Protein AF-0000000080484064 (afdb_homodimer)

Secondary structure (DSSP, 8-state):
-EEEE--GGGHHHHHHHHHHHHHHHGGGT--B-TGGGHHHHHHHHHHHHHTT-EEEEE----GGGGG-S-----EEEEEEEEE---SS-BSS-EEEEEEEEE-GGGTTSSHHHHHHHHHHHHHHHTT-SEEEEEEETT-HHHHHHHHHTT-EEEEEEEEEE-GGGGHHHH--/-EEEE--GGGHHHHHHHHHHHHHHHGGGT--B-TGGGHHHHHHHHHHHHHTT-EEEEEPPPPGGGGG-S-----EEEEEEEEE---SS-BSS-EEEEEEEEE-GGGTTSSHHHHHHHHHHHHHHHTT-SEEEEEEETT-HHHHHHHHHTT-EEEEEEEEEE-GGGGSTTT--

Nearest PDB structures (foldseek):
  1z4e-assembly1_B  TM=7.591E-01  e=1.342E-08  Halalkalibacterium halodurans C-125
  3fb3-assembly1_A  TM=7.320E-01  e=1.584E-07  Trypanosoma brucei
  1s60-assembly1_A-2  TM=7.289E-01  e=1.442E-06  Salmonella enterica subsp. enterica serovar Enteritidis
  1i12-assembly2_D  TM=7.059E-01  e=1.352E-06  Saccharomyces cerevisiae
  1i21-assembly1_B  TM=7.036E-01  e=6.023E-06  Saccharomyces cerevisiae

Foldseek 3Di:
DDKDQDDPVCLLVVLVQQLVVQVVCVVLPDPDNSVVCSVVVSVVVVVQSVVRFKMFDFDPDDPVRVPDPCCCGDGQWMWGKDWDDDDDDDPWTEIETEDTGGDPVCPPVCRSVVRVVVNVVVVVVVPGPYYDYDDRPRCVVVVVVVVVVPDDDDDDDDDDDDPPPVVPVVVD/DDKDQDDPVCLLVVLVQQLVVQVVCVVLPDPDNSVVCSVVVSVVVVVQSVVRFKMFDFDPDDPVRVPDPCCCGPGQWMWGKDWDDDDDDDPWTEIETEDTGGDPVCPPVCRSVVRVVVNVVVVVVVPGPYYDYDDRPRCPVVVVVVVVVPDDDDDDDDDDDDPPPVVPVVVD

pLDDT: mean 90.23, std 16.56, range [32.72, 98.81]

Sequence (344 aa):
MRVTSAEWSDLDTLADMWVDLASGQRAFGSHLGADANRTVVRESMAYHLSVGGVLVARDEATETEADDDDHKRDIAGFVMFDVETGAYEQDITRGTVRNLFVVPDRRDSGIGSRLLDAAETELRDAGVGAIALDVMAANDSARRFYRRHGYSPHRIELEKSMENDTHSKEDGMRVTSAEWSDLDTLADMWVDLASGQRAFGSHLGADANRTVVRESMAYHLSVGGVLVARDEATETEADDDDHKRDIAGFVMFDVETGAYEQDITRGTVRNLFVVPDRRDSGIGSRLLDAAETELRDAGVGAIALDVMAANDSARRFYRRHGYSPHRIELEKSMENDTHSKEDG

Organism: Haloferax mediterranei (strain ATCC 33500 / DSM 1411 / JCM 8866 / NBRC 14739 / NCIMB 2177 / R-4) (NCBI:txid523841)

Structure (mmCIF, N/CA/C/O backbone):
data_AF-0000000080484064-model_v1
#
loop_
_entity.id
_entity.type
_entity.pdbx_description
1 polymer 'GNAT family N-acetyltransferase'
#
loop_
_atom_site.group_PDB
_atom_site.id
_atom_site.type_symbol
_atom_site.label_atom_id
_atom_site.label_alt_id
_atom_site.label_comp_id
_atom_site.label_asym_id
_atom_site.label_entity_id
_atom_site.label_seq_id
_atom_site.pdbx_PDB_ins_code
_atom_site.Cartn_x
_atom_site.Cartn_y
_atom_site.Cartn_z
_atom_site.occupancy
_atom_site.B_iso_or_equiv
_atom_site.auth_seq_id
_atom_site.auth_comp_id
_atom_site.auth_asym_id
_atom_site.auth_atom_id
_atom_site.pdbx_PDB_model_num
ATOM 1 N N . MET A 1 1 ? 1.751 31.703 10.414 1 88 1 MET A N 1
ATOM 2 C CA . MET A 1 1 ? 1.558 30.25 10.453 1 88 1 MET A CA 1
ATOM 3 C C . MET A 1 1 ? 2.869 29.531 10.766 1 88 1 MET A C 1
ATOM 5 O O . MET A 1 1 ? 3.898 29.828 10.156 1 88 1 MET A O 1
ATOM 9 N N . ARG A 1 2 ? 2.818 28.734 11.727 1 92.81 2 ARG A N 1
ATOM 10 C CA . ARG A 1 2 ? 4 27.984 12.133 1 92.81 2 ARG A CA 1
ATOM 11 C C . ARG A 1 2 ? 3.719 26.484 12.141 1 92.81 2 ARG A C 1
ATOM 13 O O . ARG A 1 2 ? 2.641 26.047 12.547 1 92.81 2 ARG A O 1
ATOM 20 N N . VAL A 1 3 ? 4.688 25.734 11.719 1 97.19 3 VAL A N 1
ATOM 21 C CA . VAL A 1 3 ? 4.617 24.281 11.828 1 97.19 3 VAL A CA 1
ATOM 22 C C . VAL A 1 3 ? 5.383 23.812 13.07 1 97.19 3 VAL A C 1
ATOM 24 O O . VAL A 1 3 ? 6.562 24.141 13.234 1 97.19 3 VAL A O 1
ATOM 27 N N . THR A 1 4 ? 4.727 23.141 13.898 1 96.56 4 THR A N 1
ATOM 28 C CA . THR A 1 4 ? 5.316 22.672 15.141 1 96.56 4 THR A CA 1
ATOM 29 C C . THR A 1 4 ? 4.918 21.219 15.406 1 96.56 4 THR A C 1
ATOM 31 O O . THR A 1 4 ? 4.016 20.688 14.758 1 96.56 4 THR A O 1
ATOM 34 N N . SER A 1 5 ? 5.625 20.594 16.344 1 97.56 5 SER A N 1
ATOM 35 C CA . SER A 1 5 ? 5.195 19.281 16.797 1 97.56 5 SER A CA 1
ATOM 36 C C . SER A 1 5 ? 3.809 19.344 17.422 1 97.56 5 SER A C 1
ATOM 38 O O . SER A 1 5 ? 3.494 20.281 18.156 1 97.56 5 SER A O 1
ATOM 40 N N . ALA A 1 6 ? 3.012 18.375 17.125 1 97.44 6 ALA A N 1
ATOM 41 C CA . ALA A 1 6 ? 1.725 18.266 17.797 1 97.44 6 ALA A CA 1
ATOM 42 C C . ALA A 1 6 ? 1.913 17.984 19.281 1 97.44 6 ALA A C 1
ATOM 44 O O . ALA A 1 6 ? 2.945 17.453 19.703 1 97.44 6 ALA A O 1
ATOM 45 N N . GLU A 1 7 ? 0.959 18.344 20.062 1 96.06 7 GLU A N 1
ATOM 46 C CA . GLU A 1 7 ? 0.923 18.094 21.5 1 96.06 7 GLU A CA 1
ATOM 47 C C . GLU A 1 7 ? -0.156 17.078 21.844 1 96.06 7 GLU A C 1
ATOM 49 O O . GLU A 1 7 ? -1.08 16.844 21.062 1 96.06 7 GLU A O 1
ATOM 54 N N . TRP A 1 8 ? -0.019 16.516 23.016 1 96.56 8 TRP A N 1
ATOM 55 C CA . TRP A 1 8 ? -0.995 15.531 23.469 1 96.56 8 TRP A CA 1
ATOM 56 C C . TRP A 1 8 ? -2.4 16.125 23.484 1 96.56 8 TRP A C 1
ATOM 58 O O . TRP A 1 8 ? -3.377 15.438 23.188 1 96.56 8 TRP A O 1
ATOM 68 N N . SER A 1 9 ? -2.471 17.391 23.812 1 95.75 9 SER A N 1
ATOM 69 C CA . SER A 1 9 ? -3.756 18.078 23.906 1 95.75 9 SER A CA 1
ATOM 70 C C . SER A 1 9 ? -4.383 18.25 22.531 1 95.75 9 SER A C 1
ATOM 72 O O . SER A 1 9 ? -5.559 18.594 22.406 1 95.75 9 SER A O 1
ATOM 74 N N . ASP A 1 10 ? -3.648 17.984 21.453 1 96.38 10 ASP A N 1
ATOM 75 C CA . ASP A 1 10 ? -4.125 18.172 20.094 1 96.38 10 ASP A CA 1
ATOM 76 C C . ASP A 1 10 ? -4.836 16.906 19.578 1 96.38 10 ASP A C 1
ATOM 78 O O . ASP A 1 10 ? -5.457 16.938 18.516 1 96.38 10 ASP A O 1
ATOM 82 N N . LEU A 1 11 ? -4.828 15.812 20.297 1 97.38 11 LEU A N 1
ATOM 83 C CA . LEU A 1 11 ? -5.152 14.492 19.766 1 97.38 11 LEU A CA 1
ATOM 84 C C . LEU A 1 11 ? -6.605 14.43 19.328 1 97.38 11 LEU A C 1
ATOM 86 O O . LEU A 1 11 ? -6.914 13.852 18.281 1 97.38 11 LEU A O 1
ATOM 90 N N . ASP A 1 12 ? -7.496 14.977 20.094 1 97 12 ASP A N 1
ATOM 91 C CA . ASP A 1 12 ? -8.898 14.922 19.719 1 97 12 ASP A CA 1
ATOM 92 C C . ASP A 1 12 ? -9.156 15.719 18.438 1 97 12 ASP A C 1
ATOM 94 O O . ASP A 1 12 ? -9.875 15.258 17.547 1 97 12 ASP A O 1
ATOM 98 N N . THR A 1 13 ? -8.594 16.906 18.375 1 96.38 13 THR A N 1
ATOM 99 C CA . THR A 1 13 ? -8.719 17.734 17.188 1 96.38 13 THR A CA 1
ATOM 100 C C . THR A 1 13 ? -8.125 17.031 15.977 1 96.38 13 THR A C 1
ATOM 102 O O . THR A 1 13 ? -8.711 17.047 14.891 1 96.38 13 THR A O 1
ATOM 105 N N . LEU A 1 14 ? -7.004 16.359 16.141 1 97.62 14 LEU A N 1
ATOM 106 C CA . LEU A 1 14 ? -6.336 15.648 15.062 1 97.62 14 LEU A CA 1
ATOM 107 C C . LEU A 1 14 ? -7.172 14.461 14.602 1 97.62 14 LEU A C 1
ATOM 109 O O . LEU A 1 14 ? -7.277 14.203 13.398 1 97.62 14 LEU A O 1
ATOM 113 N N . ALA A 1 15 ? -7.723 13.742 15.531 1 97.94 15 ALA A N 1
ATOM 114 C CA . ALA A 1 15 ? -8.602 12.633 15.18 1 97.94 15 ALA A CA 1
ATOM 115 C C . ALA A 1 15 ? -9.797 13.117 14.367 1 97.94 15 ALA A C 1
ATOM 117 O O . ALA A 1 15 ? -10.195 12.477 13.391 1 97.94 15 ALA A O 1
ATOM 118 N N . ASP A 1 16 ? -10.344 14.273 14.789 1 97.25 16 ASP A N 1
ATOM 119 C CA . ASP A 1 16 ? -11.461 14.844 14.039 1 97.25 16 ASP A CA 1
ATOM 120 C C . ASP A 1 16 ? -11.031 15.242 12.633 1 97.25 16 ASP A C 1
ATOM 122 O O . ASP A 1 16 ? -11.773 15.047 11.672 1 97.25 16 ASP A O 1
ATOM 126 N N . MET A 1 17 ? -9.891 15.805 12.508 1 97.5 17 MET A N 1
ATOM 127 C CA . MET A 1 17 ? -9.367 16.188 11.203 1 97.5 17 MET A CA 1
ATOM 128 C C . MET A 1 17 ? -9.117 14.961 10.336 1 97.5 17 MET A C 1
ATOM 130 O O . MET A 1 17 ? -9.328 14.992 9.117 1 97.5 17 MET A O 1
ATOM 134 N N . TRP A 1 18 ? -8.672 13.898 10.961 1 97.88 18 TRP A N 1
ATOM 135 C CA . TRP A 1 18 ? -8.516 12.648 10.227 1 97.88 18 TRP A CA 1
ATOM 136 C C . TRP A 1 18 ? -9.859 12.148 9.703 1 97.88 18 TRP A C 1
ATOM 138 O O . TRP A 1 18 ? -9.953 11.68 8.57 1 97.88 18 TRP A O 1
ATOM 148 N N . VAL A 1 19 ? -10.867 12.219 10.531 1 98 19 VAL A N 1
ATOM 149 C CA . VAL A 1 19 ? -12.203 11.812 10.109 1 98 19 VAL A CA 1
ATOM 150 C C . VAL A 1 19 ? -12.625 12.609 8.875 1 98 19 VAL A C 1
ATOM 152 O O . VAL A 1 19 ? -13.164 12.047 7.922 1 98 19 VAL A O 1
ATOM 155 N N . ASP A 1 20 ? -12.359 13.93 8.922 1 97.5 20 ASP A N 1
ATOM 156 C CA . ASP A 1 20 ? -12.664 14.773 7.766 1 97.5 20 ASP A CA 1
ATOM 157 C C . ASP A 1 20 ? -11.875 14.328 6.535 1 97.5 20 ASP A C 1
ATOM 159 O O . ASP A 1 20 ? -12.422 14.258 5.434 1 97.5 20 ASP A O 1
ATOM 163 N N . LEU A 1 21 ? -10.641 14.023 6.738 1 97.69 21 LEU A N 1
ATOM 164 C CA . LEU A 1 21 ? -9.781 13.555 5.66 1 97.69 21 LEU A CA 1
ATOM 165 C C . LEU A 1 21 ? -10.32 12.266 5.055 1 97.69 21 LEU A C 1
ATOM 167 O O . LEU A 1 21 ? -10.492 12.164 3.838 1 97.69 21 LEU A O 1
ATOM 171 N N . ALA A 1 22 ? -10.594 11.273 5.902 1 97.56 22 ALA A N 1
ATOM 172 C CA . ALA A 1 22 ? -11.078 9.961 5.477 1 97.56 22 ALA A CA 1
ATOM 173 C C . ALA A 1 22 ? -12.445 10.078 4.805 1 97.56 22 ALA A C 1
ATOM 175 O O . ALA A 1 22 ? -12.711 9.398 3.811 1 97.56 22 ALA A O 1
ATOM 176 N N . SER A 1 23 ? -13.273 10.922 5.355 1 97 23 SER A N 1
ATOM 177 C CA . SER A 1 23 ? -14.586 11.141 4.766 1 97 23 SER A CA 1
ATOM 178 C C . SER A 1 23 ? -14.469 11.695 3.35 1 97 23 SER A C 1
ATOM 180 O O . SER A 1 23 ? -15.211 11.281 2.453 1 97 23 SER A O 1
ATOM 182 N N . GLY A 1 24 ? -13.594 12.633 3.152 1 96.44 24 GLY A N 1
ATOM 183 C CA . GLY A 1 24 ? -13.383 13.195 1.825 1 96.44 24 GLY A CA 1
ATOM 184 C C . GLY A 1 24 ? -12.883 12.172 0.823 1 96.44 24 GLY A C 1
ATOM 185 O O . GLY A 1 24 ? -13.188 12.266 -0.369 1 96.44 24 GLY A O 1
ATOM 186 N N . GLN A 1 25 ? -12.141 11.195 1.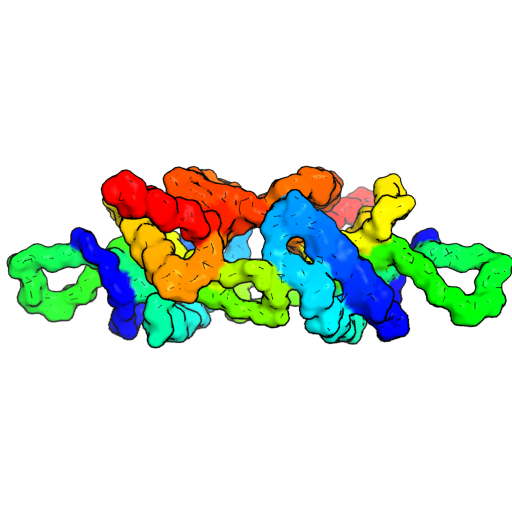275 1 96.75 25 GLN A N 1
ATOM 187 C CA . GLN A 1 25 ? -11.555 10.188 0.4 1 96.75 25 GLN A CA 1
ATOM 188 C C . GLN A 1 25 ? -12.617 9.219 -0.117 1 96.75 25 GLN A C 1
ATOM 190 O O . GLN A 1 25 ? -12.383 8.508 -1.093 1 96.75 25 GLN A O 1
ATOM 195 N N . ARG A 1 26 ? -13.766 9.141 0.52 1 95.62 26 ARG A N 1
ATOM 196 C CA . ARG A 1 26 ? -14.867 8.305 0.049 1 95.62 26 ARG A CA 1
ATOM 197 C C . ARG A 1 26 ? -15.305 8.719 -1.35 1 95.62 26 ARG A C 1
ATOM 199 O O . ARG A 1 26 ? -15.711 7.879 -2.154 1 95.62 26 ARG A O 1
ATOM 206 N N . ALA A 1 27 ? -15.219 10.047 -1.567 1 95.12 27 ALA A N 1
ATOM 207 C CA . ALA A 1 27 ? -15.57 10.57 -2.883 1 95.12 27 ALA A CA 1
ATOM 208 C C . ALA A 1 27 ? -14.695 9.969 -3.973 1 95.12 27 ALA A C 1
ATOM 210 O O . ALA A 1 27 ? -15.062 9.977 -5.152 1 95.12 27 ALA A O 1
ATOM 211 N N . PHE A 1 28 ? -13.609 9.383 -3.545 1 96.56 28 PHE A N 1
ATOM 212 C CA . PHE A 1 28 ? -12.648 8.844 -4.504 1 96.56 28 PHE A CA 1
ATOM 213 C C . PHE A 1 28 ? -12.562 7.328 -4.395 1 96.56 28 PHE A C 1
ATOM 215 O O . PHE A 1 28 ? -11.625 6.715 -4.914 1 96.56 28 PHE A O 1
ATOM 222 N N . GLY A 1 29 ? -13.461 6.699 -3.633 1 95.69 29 GLY A N 1
ATOM 223 C CA . GLY A 1 29 ? -13.57 5.25 -3.662 1 95.69 29 GLY A CA 1
ATOM 224 C C . GLY A 1 29 ? -12.969 4.586 -2.436 1 95.69 29 GLY A C 1
ATOM 225 O O . GLY A 1 29 ? -12.812 3.363 -2.4 1 95.69 29 GLY A O 1
ATOM 226 N N . SER A 1 30 ? -12.516 5.352 -1.443 1 96.75 30 SER A N 1
ATOM 227 C CA . SER A 1 30 ? -12.031 4.742 -0.209 1 96.75 30 SER A CA 1
ATOM 228 C C . SER A 1 30 ? -13.117 3.887 0.444 1 96.75 30 SER A C 1
ATOM 230 O O . SER A 1 30 ? -14.289 4.266 0.459 1 96.75 30 SER A O 1
ATOM 232 N N . HIS A 1 31 ? -12.633 2.803 1.06 1 96.19 31 HIS A N 1
ATOM 233 C CA . HIS A 1 31 ? -13.562 1.922 1.753 1 96.19 31 HIS A CA 1
ATOM 234 C C . HIS A 1 31 ? -13.516 2.148 3.26 1 96.19 31 HIS A C 1
ATOM 236 O O . HIS A 1 31 ? -14.25 1.5 4.012 1 96.19 31 HIS A O 1
ATOM 242 N N . LEU A 1 32 ? -12.711 3.016 3.684 1 95.12 32 LEU A N 1
ATOM 243 C CA . LEU A 1 32 ? -12.477 3.23 5.105 1 95.12 32 LEU A CA 1
ATOM 244 C C . LEU A 1 32 ? -13.664 3.926 5.758 1 95.12 32 LEU A C 1
ATOM 246 O O . LEU A 1 32 ? -14.18 4.914 5.227 1 95.12 32 LEU A O 1
ATOM 250 N N . GLY A 1 33 ? -14.141 3.375 6.914 1 95.94 33 GLY A N 1
ATOM 251 C CA . GLY A 1 33 ? -15.148 4.059 7.711 1 95.94 33 GLY A CA 1
ATOM 252 C C . GLY A 1 33 ? -14.578 5.188 8.547 1 95.94 33 GLY A C 1
ATOM 253 O O . GLY A 1 33 ? -13.984 4.949 9.602 1 95.94 33 GLY A O 1
ATOM 254 N N . ALA A 1 34 ? -14.875 6.402 8.141 1 96.38 34 ALA A N 1
ATOM 255 C CA . ALA A 1 34 ? -14.258 7.574 8.766 1 96.38 34 ALA A CA 1
ATOM 256 C C . ALA A 1 34 ? -14.633 7.676 10.234 1 96.38 34 ALA A C 1
ATOM 258 O O . ALA A 1 34 ? -13.781 7.539 11.117 1 96.38 34 ALA A O 1
ATOM 259 N N . ASP A 1 35 ? -15.914 7.785 10.539 1 97.06 35 ASP A N 1
ATOM 260 C CA . ASP A 1 35 ? -16.359 7.961 11.914 1 97.06 35 ASP A CA 1
ATOM 261 C C . ASP A 1 35 ? -16.094 6.711 12.75 1 97.06 35 ASP A C 1
ATOM 263 O O . ASP A 1 35 ? -15.695 6.805 13.914 1 97.06 35 ASP A O 1
ATOM 267 N N . ALA A 1 36 ? -16.25 5.566 12.133 1 96.94 36 ALA A N 1
ATOM 268 C CA . ALA A 1 36 ? -16.125 4.293 12.836 1 96.94 36 ALA A CA 1
ATOM 269 C C . ALA A 1 36 ? -14.688 4.066 13.305 1 96.94 36 ALA A C 1
ATOM 271 O O . ALA A 1 36 ? -14.453 3.334 14.273 1 96.94 36 ALA A O 1
ATOM 272 N N . ASN A 1 37 ? -13.758 4.777 12.672 1 98.06 37 ASN A N 1
ATOM 273 C CA . ASN A 1 37 ? -12.359 4.516 12.969 1 98.06 37 ASN A CA 1
ATOM 274 C C . ASN A 1 37 ? -11.742 5.629 13.812 1 98.06 37 ASN A C 1
ATOM 276 O O . ASN A 1 37 ? -10.539 5.637 14.055 1 98.06 37 ASN A O 1
ATOM 280 N N . ARG A 1 38 ? -12.461 6.539 14.266 1 97.88 38 ARG A N 1
ATOM 281 C CA . ARG A 1 38 ? -11.945 7.703 14.977 1 97.88 38 ARG A CA 1
ATOM 282 C C . ARG A 1 38 ? -11.109 7.285 16.188 1 97.88 38 ARG A C 1
ATOM 284 O O . ARG A 1 38 ? -10.008 7.797 16.391 1 97.88 38 ARG A O 1
ATOM 291 N N . THR A 1 39 ? -11.586 6.352 16.969 1 96.88 39 THR A N 1
ATOM 292 C CA . THR A 1 39 ? -10.914 5.961 18.203 1 96.88 39 THR A CA 1
ATOM 293 C C . THR A 1 39 ? -9.602 5.246 17.906 1 96.88 39 THR A C 1
ATOM 295 O O . THR A 1 39 ? -8.578 5.527 18.531 1 96.88 39 THR A O 1
ATOM 298 N N . VAL A 1 40 ? -9.633 4.344 16.969 1 96.44 40 VAL A N 1
ATOM 299 C CA . VAL A 1 40 ? -8.43 3.592 16.609 1 96.44 40 VAL A CA 1
ATOM 300 C C . VAL A 1 40 ? -7.379 4.539 16.047 1 96.44 40 VAL A C 1
ATOM 302 O O . VAL A 1 40 ? -6.191 4.41 16.359 1 96.44 40 VAL A O 1
ATOM 305 N N . VAL A 1 41 ? -7.809 5.426 15.312 1 97 41 VAL A N 1
ATOM 306 C CA . VAL A 1 41 ? -6.887 6.383 14.703 1 97 41 VAL A CA 1
ATOM 307 C C . VAL A 1 41 ? -6.301 7.289 15.781 1 97 41 VAL A C 1
ATOM 309 O O . VAL A 1 41 ? -5.109 7.613 15.758 1 97 41 VAL A O 1
ATOM 312 N N . ARG A 1 42 ? -7.129 7.758 16.688 1 97.69 42 ARG A N 1
ATOM 313 C CA . ARG A 1 42 ? -6.629 8.57 17.797 1 97.69 42 ARG A CA 1
ATOM 314 C C . ARG A 1 42 ? -5.508 7.855 18.547 1 97.69 42 ARG A C 1
ATOM 316 O O . ARG A 1 42 ? -4.496 8.469 18.891 1 97.69 42 ARG A O 1
ATOM 323 N N . GLU A 1 43 ? -5.68 6.617 18.75 1 96.56 43 GLU A N 1
ATOM 324 C CA . GLU A 1 43 ? -4.672 5.816 19.438 1 96.56 43 GLU A CA 1
ATOM 325 C C . GLU A 1 43 ? -3.396 5.703 18.594 1 96.56 43 GLU A C 1
ATOM 327 O O . GLU A 1 43 ? -2.289 5.812 19.125 1 96.56 43 GLU A O 1
ATOM 332 N N . SER A 1 44 ? -3.623 5.473 17.375 1 95.25 44 SER A N 1
ATOM 333 C CA . SER A 1 44 ? -2.479 5.41 16.469 1 95.25 44 SER A CA 1
ATOM 334 C C . SER A 1 44 ? -1.727 6.738 16.438 1 95.25 44 SER A C 1
ATOM 336 O O . SER A 1 44 ? -0.494 6.758 16.453 1 95.25 44 SER A O 1
ATOM 338 N N . MET A 1 45 ? -2.469 7.848 16.375 1 96.44 45 MET A N 1
ATOM 339 C CA . MET A 1 45 ? -1.874 9.18 16.375 1 96.44 45 MET A CA 1
ATOM 340 C C . MET A 1 45 ? -1.073 9.43 17.641 1 96.44 45 MET A C 1
ATOM 342 O O . MET A 1 45 ? -0.023 10.07 17.609 1 96.44 45 MET A O 1
ATOM 346 N N . ALA A 1 46 ? -1.587 8.938 18.75 1 97.38 46 ALA A N 1
ATOM 347 C CA . ALA A 1 46 ? -0.88 9.07 20.016 1 97.38 46 ALA A CA 1
ATOM 348 C C . ALA A 1 46 ? 0.501 8.422 19.953 1 97.38 46 ALA A C 1
ATOM 350 O O . ALA A 1 46 ? 1.487 9 20.422 1 97.38 46 ALA A O 1
ATOM 351 N N . TYR A 1 47 ? 0.545 7.289 19.422 1 96.62 47 TYR A N 1
ATOM 352 C CA . TYR A 1 47 ? 1.82 6.602 19.25 1 96.62 47 TYR A CA 1
ATOM 353 C C . TYR A 1 47 ? 2.766 7.422 18.375 1 96.62 47 TYR A C 1
ATOM 355 O O . TYR A 1 47 ? 3.918 7.652 18.75 1 96.62 47 TYR A O 1
ATOM 363 N N . HIS A 1 48 ? 2.312 7.863 17.234 1 96.81 48 HIS A N 1
ATOM 364 C CA . HIS A 1 48 ? 3.148 8.633 16.328 1 96.81 48 HIS A CA 1
ATOM 365 C C . HIS A 1 48 ? 3.598 9.945 16.969 1 96.81 48 HIS A C 1
ATOM 367 O O . HIS A 1 48 ? 4.738 10.375 16.766 1 96.81 48 HIS A O 1
ATOM 373 N N . LEU A 1 49 ? 2.66 10.547 17.609 1 96.56 49 LEU A N 1
ATOM 374 C CA . LEU A 1 49 ? 2.971 11.773 18.344 1 96.56 49 LEU A CA 1
ATOM 375 C C . LEU A 1 49 ? 4.129 11.547 19.312 1 96.56 49 LEU A C 1
ATOM 377 O O . LEU A 1 49 ? 5.047 12.367 19.375 1 96.56 49 LEU A O 1
ATOM 381 N N . SER A 1 50 ? 4.168 10.492 20.031 1 96.38 50 SER A N 1
ATOM 382 C CA . SER A 1 50 ? 5.148 10.195 21.062 1 96.38 50 SER A CA 1
ATOM 383 C C . SER A 1 50 ? 6.551 10.055 20.484 1 96.38 50 SER A C 1
ATOM 385 O O . SER A 1 50 ? 7.543 10.281 21.172 1 96.38 50 SER A O 1
ATOM 387 N N . VAL A 1 51 ? 6.664 9.766 19.219 1 95.38 51 VAL A N 1
ATOM 388 C CA . VAL A 1 51 ? 7.977 9.57 18.609 1 95.38 51 VAL A CA 1
ATOM 389 C C . VAL A 1 51 ? 8.266 10.703 17.625 1 95.38 51 VAL A C 1
ATOM 391 O O . VAL A 1 51 ? 9.133 10.578 16.75 1 95.38 51 VAL A O 1
ATOM 394 N N . GLY A 1 52 ? 7.477 11.695 17.719 1 96.44 52 GLY A N 1
ATOM 395 C CA . GLY A 1 52 ? 7.754 12.898 16.938 1 96.44 52 GLY A CA 1
ATOM 396 C C . GLY A 1 52 ? 7.289 12.805 15.5 1 96.44 52 GLY A C 1
ATOM 397 O O . GLY A 1 52 ? 7.836 13.469 14.625 1 96.44 52 GLY A O 1
ATOM 398 N N . GLY A 1 53 ? 6.254 12.023 15.164 1 98.38 53 GLY A N 1
ATOM 399 C CA . GLY A 1 53 ? 5.832 11.742 13.797 1 98.38 53 GLY A CA 1
ATOM 400 C C . GLY A 1 53 ? 4.598 12.516 13.383 1 98.38 53 GLY A C 1
ATOM 401 O O . GLY A 1 53 ? 3.947 12.18 12.391 1 98.38 53 GLY A O 1
ATOM 402 N N . VAL A 1 54 ? 4.18 13.547 14.211 1 98.81 54 VAL A N 1
ATOM 403 C CA . VAL A 1 54 ? 3.01 14.352 13.883 1 98.81 54 VAL A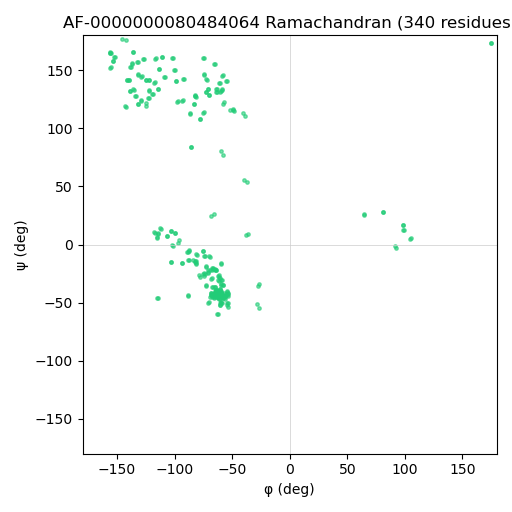 CA 1
ATOM 404 C C . VAL A 1 54 ? 3.344 15.836 14.031 1 98.81 54 VAL A C 1
ATOM 406 O O . VAL A 1 54 ? 3.711 16.297 15.117 1 98.81 54 VAL A O 1
ATOM 409 N N . LEU A 1 55 ? 3.193 16.578 12.945 1 98.69 55 LEU A N 1
ATOM 410 C CA . LEU A 1 55 ? 3.348 18.031 12.953 1 98.69 55 LEU A CA 1
ATOM 411 C C . LEU A 1 55 ? 2.018 18.719 12.664 1 98.69 55 LEU A C 1
ATOM 413 O O . LEU A 1 55 ? 1.166 18.156 11.961 1 98.69 55 LEU A O 1
ATOM 417 N N . VAL A 1 56 ? 1.874 19.922 13.219 1 98.19 56 VAL A N 1
ATOM 418 C CA . VAL A 1 56 ? 0.657 20.703 13.016 1 98.19 56 VAL A CA 1
ATOM 419 C C . VAL A 1 56 ? 1.017 22.109 12.547 1 98.19 56 VAL A C 1
ATOM 421 O O . VAL A 1 56 ? 2.076 22.641 12.898 1 98.19 56 VAL A O 1
ATOM 424 N N . ALA A 1 57 ? 0.2 22.656 11.703 1 97.81 57 ALA A N 1
ATOM 425 C CA . ALA A 1 57 ? 0.263 24.062 11.32 1 97.81 57 ALA A CA 1
ATOM 426 C C . ALA A 1 57 ? -0.658 24.906 12.195 1 97.81 57 ALA A C 1
ATOM 428 O O . ALA A 1 57 ? -1.865 24.672 12.258 1 97.81 57 ALA A O 1
ATOM 429 N N . ARG A 1 58 ? -0.109 25.922 12.852 1 94.38 58 ARG A N 1
ATOM 430 C CA . ARG A 1 58 ? -0.848 26.797 13.75 1 94.38 58 ARG A CA 1
ATOM 431 C C . ARG A 1 58 ? -0.746 28.266 13.297 1 94.38 58 ARG A C 1
ATOM 433 O O . ARG A 1 58 ? 0.31 28.703 12.836 1 94.38 58 ARG A O 1
ATOM 440 N N . ASP A 1 59 ? -1.914 28.875 13.492 1 88 59 ASP A N 1
ATOM 441 C CA . ASP A 1 59 ? -1.881 30.328 13.25 1 88 59 ASP A CA 1
ATOM 442 C C . ASP A 1 59 ? -1.08 31.047 14.336 1 88 59 ASP A C 1
ATOM 444 O O . ASP A 1 59 ? -1.111 30.641 15.5 1 88 59 ASP A O 1
ATOM 448 N N . GLU A 1 60 ? -0.098 31.891 13.961 1 76.81 60 GLU A N 1
ATOM 449 C CA . GLU A 1 60 ? 0.662 32.688 14.93 1 76.81 60 GLU A CA 1
ATOM 450 C C . GLU A 1 60 ? -0.256 33.562 15.758 1 76.81 60 GLU A C 1
ATOM 452 O O . GLU A 1 60 ? -1.231 34.125 15.234 1 76.81 60 GLU A O 1
ATOM 457 N N . ALA A 1 61 ? -0.171 33.375 17.094 1 64.75 61 ALA A N 1
ATOM 458 C CA . ALA A 1 61 ? -0.968 34.219 17.984 1 64.75 61 ALA A CA 1
ATOM 459 C C . ALA A 1 61 ? -0.767 35.688 17.672 1 64.75 61 ALA A C 1
ATOM 461 O O . ALA A 1 61 ? 0.356 36.125 17.406 1 64.75 61 ALA A O 1
ATOM 462 N N . THR A 1 62 ? -1.729 36.375 17.25 1 58.59 62 THR A N 1
ATOM 463 C CA . THR A 1 62 ? -1.605 37.844 17.25 1 58.59 62 THR A CA 1
ATOM 464 C C . THR A 1 62 ? -1.46 38.375 18.656 1 58.59 62 THR A C 1
ATOM 466 O O . THR A 1 62 ? -1.908 37.75 19.625 1 58.59 62 THR A O 1
ATOM 469 N N . GLU A 1 63 ? -0.49 39.312 18.953 1 53.81 63 GLU A N 1
ATOM 470 C CA . GLU A 1 63 ? -0.218 40 20.219 1 53.81 63 GLU A CA 1
ATOM 471 C C . GLU A 1 63 ? -1.48 40.094 21.062 1 53.81 63 GLU A C 1
ATOM 473 O O . GLU A 1 63 ? -1.422 40 22.281 1 53.81 63 GLU A O 1
ATOM 478 N N . THR A 1 64 ? -2.543 40.625 20.562 1 53.47 64 THR A N 1
ATOM 479 C CA . THR A 1 64 ? -3.723 40.969 21.328 1 53.47 64 THR A CA 1
ATOM 480 C C . THR A 1 64 ? -4.457 39.719 21.812 1 53.47 64 THR A C 1
ATOM 482 O O . THR A 1 64 ? -5.215 39.781 22.797 1 53.47 64 THR A O 1
ATOM 485 N N . GLU A 1 65 ? -4.285 38.594 21.219 1 52.94 65 GLU A N 1
ATOM 486 C CA . GLU A 1 65 ? -5.113 37.438 21.484 1 52.94 65 GLU A CA 1
ATOM 487 C C . GLU A 1 65 ? -4.441 36.5 22.5 1 52.94 65 GLU A C 1
ATOM 489 O O . GLU A 1 65 ? -4.969 35.438 22.812 1 52.94 65 GLU A O 1
ATOM 494 N N . ALA A 1 66 ? -3.285 36.844 23 1 51.5 66 ALA A N 1
ATOM 495 C CA . ALA A 1 66 ? -2.516 36 23.922 1 51.5 66 ALA A CA 1
ATOM 496 C C . ALA A 1 66 ? -3.309 35.75 25.203 1 51.5 66 ALA A C 1
ATOM 498 O O . ALA A 1 66 ? -2.898 34.906 26.031 1 51.5 66 ALA A O 1
ATOM 499 N N . ASP A 1 67 ? -4.16 36.562 25.578 1 47.38 67 ASP A N 1
ATOM 500 C CA . ASP A 1 67 ? -4.684 36.438 26.938 1 47.38 67 ASP A CA 1
ATOM 501 C C . ASP A 1 67 ? -5.582 35.219 27.062 1 47.38 67 ASP A C 1
ATOM 503 O O . ASP A 1 67 ? -5.91 34.781 28.172 1 47.38 67 ASP A O 1
ATOM 507 N N . ASP A 1 68 ? -6.637 35 26.125 1 47.19 68 ASP A N 1
ATOM 508 C CA . ASP A 1 68 ? -7.652 34.031 26.516 1 47.19 68 ASP A CA 1
ATOM 509 C C . ASP A 1 68 ? -7.109 32.594 26.406 1 47.19 68 ASP A C 1
ATOM 511 O O . ASP A 1 68 ? -6.422 32.25 25.453 1 47.19 68 ASP A O 1
ATOM 515 N N . ASP A 1 69 ? -6.957 31.875 27.547 1 47.06 69 ASP A N 1
ATOM 516 C CA . ASP A 1 69 ? -6.633 30.484 27.875 1 47.06 69 ASP A CA 1
ATOM 517 C C . ASP A 1 69 ? -7.047 29.547 26.75 1 47.06 69 ASP A C 1
ATOM 519 O O . ASP A 1 69 ? -6.812 28.328 26.828 1 47.06 69 ASP A O 1
ATOM 523 N N . ASP A 1 70 ? -8.164 29.906 26.094 1 46.78 70 ASP A N 1
ATOM 524 C CA . ASP A 1 70 ? -8.727 28.984 25.125 1 46.78 70 ASP A CA 1
ATOM 525 C C . ASP A 1 70 ? -7.816 28.844 23.906 1 46.78 70 ASP A C 1
ATOM 527 O O . ASP A 1 70 ? -8.102 29.406 22.844 1 46.78 70 ASP A O 1
ATOM 531 N N . HIS A 1 71 ? -6.648 29.078 24.047 1 46.81 71 HIS A N 1
ATOM 532 C CA . HIS A 1 71 ? -5.688 28.844 22.984 1 46.81 71 HIS A CA 1
ATOM 533 C C . HIS A 1 71 ? -6.031 27.594 22.188 1 46.81 71 HIS A C 1
ATOM 535 O O . HIS A 1 71 ? -5.23 26.656 22.125 1 46.81 71 HIS A O 1
ATOM 541 N N . LYS A 1 72 ? -7.219 27.078 22.484 1 50.38 72 LYS A N 1
ATOM 542 C CA . LYS A 1 72 ? -7.477 26.062 21.469 1 50.38 72 LYS A CA 1
ATOM 543 C C . LYS A 1 72 ? -7.012 26.531 20.094 1 50.38 72 LYS A C 1
ATOM 545 O O . LYS A 1 72 ? -7.742 27.219 19.391 1 50.38 72 LYS A O 1
ATOM 550 N N . ARG A 1 73 ? -5.668 26.906 20.078 1 57.75 73 ARG A N 1
ATOM 551 C CA . ARG A 1 73 ? -4.973 27.359 18.875 1 57.75 73 ARG A CA 1
ATOM 552 C C . ARG A 1 73 ? -5.387 26.531 17.656 1 57.75 73 ARG A C 1
ATOM 554 O O . ARG A 1 73 ? -5.512 25.312 17.75 1 57.75 73 ARG A O 1
ATOM 561 N N . ASP A 1 74 ? -6.094 27.172 16.656 1 82.19 74 ASP A N 1
ATOM 562 C CA . ASP A 1 74 ? -6.809 26.672 15.492 1 82.19 74 ASP A CA 1
ATOM 563 C C . ASP A 1 74 ? -5.871 25.906 14.555 1 82.19 74 ASP A C 1
ATOM 565 O O . ASP A 1 74 ? -4.934 26.484 14 1 82.19 74 ASP A O 1
ATOM 569 N N . ILE A 1 75 ? -5.617 24.719 14.875 1 94.44 75 ILE A N 1
ATOM 570 C CA . ILE A 1 75 ? -4.887 23.844 13.969 1 94.44 75 ILE A CA 1
ATOM 571 C C . ILE A 1 75 ? -5.508 23.922 12.57 1 94.44 75 ILE A C 1
ATOM 573 O O . ILE A 1 75 ? -6.688 23.609 12.398 1 94.44 75 ILE A O 1
ATOM 577 N N . ALA A 1 76 ? -4.668 24.453 11.664 1 96.56 76 ALA A N 1
ATOM 578 C CA . ALA A 1 76 ? -5.125 24.609 10.281 1 96.56 76 ALA A CA 1
ATOM 579 C C . ALA A 1 76 ? -4.855 23.344 9.469 1 96.56 76 ALA A C 1
ATOM 581 O O . ALA A 1 76 ? -5.387 23.172 8.367 1 96.56 76 ALA A O 1
ATOM 582 N N . GLY A 1 77 ? -4.051 22.422 9.961 1 97.94 77 GLY A N 1
ATOM 583 C CA . GLY A 1 77 ? -3.693 21.188 9.281 1 97.94 77 GLY A CA 1
ATOM 584 C C . GLY A 1 77 ? -2.658 20.375 10.031 1 97.94 77 GLY A C 1
ATOM 585 O O . GLY A 1 77 ? -2.131 20.812 11.047 1 97.94 77 GLY A O 1
ATOM 586 N N . PHE A 1 78 ? -2.406 19.156 9.492 1 98.62 78 PHE A N 1
ATOM 587 C CA . PHE A 1 78 ? -1.416 18.297 10.117 1 98.62 78 PHE A CA 1
ATOM 588 C C . PHE A 1 78 ? -0.787 17.359 9.094 1 98.62 78 PHE A C 1
ATOM 590 O O . PHE A 1 78 ? -1.301 17.219 7.98 1 98.62 78 PHE A O 1
ATOM 597 N N . VAL A 1 79 ? 0.347 16.828 9.438 1 98.81 79 VAL A N 1
ATOM 598 C CA . VAL A 1 79 ? 1.018 15.773 8.68 1 98.81 79 VAL A CA 1
ATOM 599 C C . VAL A 1 79 ? 1.531 14.695 9.633 1 98.81 79 VAL A C 1
ATOM 601 O O . VAL A 1 79 ? 2.031 15 10.711 1 98.81 79 VAL A O 1
ATOM 604 N N . MET A 1 80 ? 1.289 13.516 9.312 1 98.75 80 MET A N 1
ATOM 605 C CA . MET A 1 80 ? 1.777 12.336 10.023 1 98.75 80 MET A CA 1
ATOM 606 C C . MET A 1 80 ? 2.74 11.531 9.148 1 98.75 80 MET A C 1
ATOM 608 O O . MET A 1 80 ? 2.48 11.32 7.965 1 98.75 80 MET A O 1
ATOM 612 N N . PHE A 1 81 ? 3.842 11.125 9.695 1 98.62 81 PHE A N 1
ATOM 613 C CA . PHE A 1 81 ? 4.875 10.438 8.93 1 98.62 81 PHE A CA 1
ATOM 614 C C . PHE A 1 81 ? 5.699 9.523 9.828 1 98.62 81 PHE A C 1
ATOM 616 O O . PHE A 1 81 ? 5.668 9.656 11.055 1 98.62 81 PHE A O 1
ATOM 623 N N . ASP A 1 82 ? 6.324 8.555 9.211 1 97.94 82 ASP A N 1
ATOM 624 C CA . ASP A 1 82 ? 7.238 7.688 9.945 1 97.94 82 ASP A CA 1
ATOM 625 C C . ASP A 1 82 ? 8.266 7.055 9.008 1 97.94 82 ASP A C 1
ATOM 627 O O . ASP A 1 82 ? 8.164 7.188 7.785 1 97.94 82 ASP A O 1
ATOM 631 N N . VAL A 1 83 ? 9.312 6.508 9.602 1 97.25 83 VAL A N 1
ATOM 632 C CA . VAL A 1 83 ? 10.273 5.684 8.875 1 97.25 83 VAL A CA 1
ATOM 633 C C . VAL A 1 83 ? 9.734 4.258 8.742 1 97.25 83 VAL A C 1
ATOM 635 O O . VAL A 1 83 ? 9.289 3.662 9.727 1 97.25 83 VAL A O 1
ATOM 638 N N . GLU A 1 84 ? 9.734 3.809 7.512 1 95.69 84 GLU A N 1
ATOM 639 C CA . GLU A 1 84 ? 9.234 2.455 7.301 1 95.69 84 GLU A CA 1
ATOM 640 C C . GLU A 1 84 ? 10.109 1.424 8.008 1 95.69 84 GLU A C 1
ATOM 642 O O . GLU A 1 84 ? 11.336 1.52 7.98 1 95.69 84 GLU A O 1
ATOM 647 N N . THR A 1 85 ? 9.273 0.61 8.703 1 88.56 85 THR A N 1
ATOM 648 C CA . THR A 1 85 ? 9.922 -0.535 9.336 1 88.56 85 THR A CA 1
ATOM 649 C C . THR A 1 85 ? 9.258 -1.838 8.906 1 88.56 85 THR A C 1
ATOM 651 O O . THR A 1 85 ? 8.062 -1.858 8.594 1 88.56 85 THR A O 1
ATOM 654 N N . GLY A 1 86 ? 9.945 -2.727 8.336 1 80.81 86 GLY A N 1
ATOM 655 C CA . GLY A 1 86 ? 9.344 -3.98 7.914 1 80.81 86 GLY A CA 1
ATOM 656 C C . GLY A 1 86 ? 10.289 -5.164 8.023 1 80.81 86 GLY A C 1
ATOM 657 O O . GLY A 1 86 ? 11.445 -5.004 8.406 1 80.81 86 GLY A O 1
ATOM 658 N N . ALA A 1 87 ? 9.594 -6.262 7.672 1 80.94 87 ALA A N 1
ATOM 659 C CA . ALA A 1 87 ? 10.281 -7.539 7.828 1 80.94 87 ALA A CA 1
ATOM 660 C C . ALA A 1 87 ? 11.195 -7.816 6.637 1 80.94 87 ALA A C 1
ATOM 662 O O . ALA A 1 87 ? 12.086 -8.664 6.715 1 80.94 87 ALA A O 1
ATOM 663 N N . TYR A 1 88 ? 11.008 -7.078 5.57 1 92.69 88 TYR A N 1
ATOM 664 C CA . TYR A 1 88 ? 11.75 -7.383 4.352 1 92.69 88 TYR A CA 1
ATOM 665 C C . TYR A 1 88 ? 12.969 -6.473 4.219 1 92.69 88 TYR A C 1
ATOM 667 O O . TYR A 1 88 ? 12.898 -5.281 4.539 1 92.69 88 TYR A O 1
ATOM 675 N N . GLU A 1 89 ? 13.992 -7.051 3.783 1 94.19 89 GLU A N 1
ATOM 676 C CA . GLU A 1 89 ? 15.188 -6.281 3.459 1 94.19 89 GLU A CA 1
ATOM 677 C C . GLU A 1 89 ? 14.984 -5.445 2.199 1 94.19 89 GLU A C 1
ATOM 679 O O . GLU A 1 89 ? 14.477 -5.945 1.193 1 94.19 89 GLU A O 1
ATOM 684 N N . GLN A 1 90 ? 15.391 -4.18 2.301 1 95.44 90 GLN A N 1
ATOM 685 C CA . GLN A 1 90 ? 15.336 -3.236 1.189 1 95.44 90 GLN A CA 1
ATOM 686 C C . GLN A 1 90 ? 16.703 -2.588 0.947 1 95.44 90 GLN A C 1
ATOM 688 O O . GLN A 1 90 ? 17.562 -2.59 1.83 1 95.44 90 GLN A O 1
ATOM 693 N N . ASP A 1 91 ? 16.875 -2.064 -0.248 1 94.44 91 ASP A N 1
ATOM 694 C CA . ASP A 1 91 ? 18.172 -1.463 -0.579 1 94.44 91 ASP A CA 1
ATOM 695 C C . ASP A 1 91 ? 18.25 -0.023 -0.075 1 94.44 91 ASP A C 1
ATOM 697 O O . ASP A 1 91 ? 19.328 0.573 -0.053 1 94.44 91 ASP A O 1
ATOM 701 N N . ILE A 1 92 ? 17.125 0.516 0.292 1 95 92 ILE A N 1
ATOM 702 C CA . ILE A 1 92 ? 17.094 1.864 0.847 1 95 92 ILE A CA 1
ATOM 703 C C . ILE A 1 92 ? 16.141 1.914 2.033 1 95 92 ILE A C 1
ATOM 705 O O . ILE A 1 92 ? 15.203 1.108 2.121 1 95 92 ILE A O 1
ATOM 709 N N . THR A 1 93 ? 16.391 2.816 2.945 1 96.19 93 THR A N 1
ATOM 710 C CA . THR A 1 93 ? 15.422 3.127 3.99 1 96.19 93 THR A CA 1
ATOM 711 C C . THR A 1 93 ? 14.375 4.109 3.48 1 96.19 93 THR A C 1
ATOM 713 O O . THR A 1 93 ? 14.711 5.16 2.932 1 96.19 93 THR A O 1
ATOM 716 N N . ARG A 1 94 ? 13.172 3.777 3.66 1 97.06 94 ARG A N 1
ATOM 717 C CA . ARG A 1 94 ? 12.094 4.637 3.176 1 97.06 94 ARG A CA 1
ATOM 718 C C . ARG A 1 94 ? 11.367 5.312 4.336 1 97.06 94 ARG A C 1
ATOM 720 O O . ARG A 1 94 ? 11.266 4.746 5.426 1 97.06 94 ARG A O 1
ATOM 727 N N . GLY A 1 95 ? 10.961 6.504 4.117 1 98.12 95 GLY A N 1
ATOM 728 C CA . GLY A 1 95 ? 9.953 7.168 4.938 1 98.12 95 GLY A CA 1
ATOM 729 C C . GLY A 1 95 ? 8.586 7.203 4.285 1 98.12 95 GLY A C 1
ATOM 730 O O . GLY A 1 95 ? 8.469 7.051 3.066 1 98.12 95 GLY A O 1
ATOM 731 N N . THR A 1 96 ? 7.609 7.402 5.117 1 98.5 96 THR A N 1
ATOM 732 C CA . THR A 1 96 ? 6.246 7.477 4.605 1 98.5 96 THR A CA 1
ATOM 733 C C . THR A 1 96 ? 5.512 8.672 5.199 1 98.5 96 THR A C 1
ATOM 735 O O . THR A 1 96 ? 5.523 8.875 6.414 1 98.5 96 THR A O 1
ATOM 738 N N . VAL A 1 97 ? 4.945 9.461 4.332 1 98.69 97 VAL A N 1
ATOM 739 C CA . VAL A 1 97 ? 3.926 10.422 4.742 1 98.69 97 VAL A CA 1
ATOM 740 C C . VAL A 1 97 ? 2.553 9.75 4.73 1 98.69 97 VAL A C 1
ATOM 742 O O . VAL A 1 97 ? 2.025 9.422 3.664 1 98.69 97 VAL A O 1
ATOM 745 N N . ARG A 1 98 ? 1.951 9.57 5.859 1 97.75 98 ARG A N 1
ATOM 746 C CA . ARG A 1 98 ? 0.739 8.773 6.023 1 97.75 98 ARG A CA 1
ATOM 747 C C . ARG A 1 98 ? -0.509 9.625 5.812 1 97.75 98 ARG A C 1
ATOM 749 O O . ARG A 1 98 ? -1.505 9.148 5.262 1 97.75 98 ARG A O 1
ATOM 756 N N . ASN A 1 99 ? -0.527 10.758 6.34 1 97.69 99 ASN A N 1
ATOM 757 C CA . ASN A 1 99 ? -1.619 11.719 6.246 1 97.69 99 ASN A CA 1
ATOM 758 C C . ASN A 1 99 ? -1.099 13.141 6.062 1 97.69 99 ASN A C 1
ATOM 760 O O . ASN A 1 99 ? -0.083 13.516 6.648 1 97.69 99 ASN A O 1
ATOM 764 N N . LEU A 1 100 ? -1.733 13.836 5.312 1 98.56 100 LEU A N 1
ATOM 765 C CA . LEU A 1 100 ? -1.596 15.281 5.156 1 98.56 100 LEU A CA 1
ATOM 766 C C . LEU A 1 100 ? -2.955 15.938 4.938 1 98.56 100 LEU A C 1
ATOM 768 O O . LEU A 1 100 ? -3.658 15.609 3.979 1 98.56 100 LEU A O 1
ATOM 772 N N . PHE A 1 101 ? -3.291 16.812 5.871 1 98.25 101 PHE A N 1
ATOM 773 C CA . PHE A 1 101 ? -4.621 17.406 5.832 1 98.25 101 PHE A CA 1
ATOM 774 C C . PHE A 1 101 ? -4.559 18.891 6.168 1 98.25 101 PHE A C 1
ATOM 776 O O . PHE A 1 101 ? -3.84 19.297 7.086 1 98.25 101 PHE A O 1
ATOM 783 N N . VAL A 1 102 ? -5.191 19.641 5.387 1 97.75 102 VAL A N 1
ATOM 784 C CA . VAL A 1 102 ? -5.43 21.062 5.637 1 97.75 102 VAL A CA 1
ATOM 785 C C . VAL A 1 102 ? -6.93 21.344 5.641 1 97.75 102 VAL A C 1
ATOM 787 O O . VAL A 1 102 ? -7.66 20.859 4.766 1 97.75 102 VAL A O 1
ATOM 790 N N . VAL A 1 103 ? -7.375 22.047 6.641 1 96 103 VAL A N 1
ATOM 791 C CA . VAL A 1 103 ? -8.797 22.391 6.699 1 96 103 VAL A CA 1
ATOM 792 C C . VAL A 1 103 ? -9.211 23.078 5.406 1 96 103 VAL A C 1
ATOM 794 O O . VAL A 1 103 ? -8.461 23.891 4.859 1 96 103 VAL A O 1
ATOM 797 N N . PRO A 1 104 ? -10.383 22.766 4.926 1 94.38 104 PRO A N 1
ATOM 798 C CA . PRO A 1 104 ? -10.812 23.188 3.59 1 94.38 104 PRO A CA 1
ATOM 799 C C . PRO A 1 104 ? -10.711 24.703 3.389 1 94.38 104 PRO A C 1
ATOM 801 O O . PRO A 1 104 ? -10.234 25.156 2.346 1 94.38 104 PRO A O 1
ATOM 804 N N . ASP A 1 105 ? -11.039 25.5 4.324 1 92.12 105 ASP A N 1
ATOM 805 C CA . ASP A 1 105 ? -11.094 26.953 4.172 1 92.12 105 ASP A CA 1
ATOM 806 C C . ASP A 1 105 ? -9.695 27.562 4.164 1 92.12 105 ASP A C 1
ATOM 808 O O . ASP A 1 105 ? -9.531 28.75 3.889 1 92.12 105 ASP A O 1
ATOM 812 N N . ARG A 1 106 ? -8.688 26.719 4.406 1 93.88 106 ARG A N 1
ATOM 813 C CA . ARG A 1 106 ? -7.32 27.219 4.461 1 93.88 106 ARG A CA 1
ATOM 814 C C . ARG A 1 106 ? -6.465 26.594 3.359 1 93.88 106 ARG A C 1
ATOM 816 O O . ARG A 1 106 ? -5.242 26.75 3.352 1 93.88 106 ARG A O 1
ATOM 823 N N . ARG A 1 107 ? -7.086 25.922 2.484 1 93.88 107 ARG A N 1
ATOM 824 C CA . ARG A 1 107 ? -6.355 25.281 1.397 1 93.88 107 ARG A CA 1
ATOM 825 C C . ARG A 1 107 ? -5.91 26.297 0.357 1 93.88 107 ARG A C 1
ATOM 827 O O . ARG A 1 107 ? -6.328 27.453 0.401 1 93.88 107 ARG A O 1
ATOM 834 N N . ASP A 1 108 ? -4.949 25.922 -0.42 1 92.06 108 ASP A N 1
ATOM 835 C CA . ASP A 1 108 ? -4.371 26.75 -1.472 1 92.06 108 ASP A CA 1
ATOM 836 C C . ASP A 1 108 ? -3.678 27.984 -0.883 1 92.06 108 ASP A C 1
ATOM 838 O O . ASP A 1 108 ? -3.666 29.047 -1.501 1 92.06 108 ASP A O 1
ATOM 842 N N 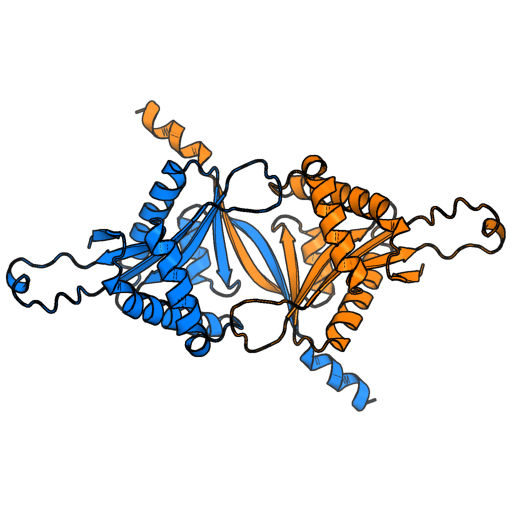. SER A 1 109 ? -3.227 27.875 0.371 1 93.12 109 SER A N 1
ATOM 843 C CA . SER A 1 109 ? -2.531 28.953 1.06 1 93.12 109 SER A CA 1
ATOM 844 C C . SER A 1 109 ? -1.086 28.578 1.366 1 93.12 109 SER A C 1
ATOM 846 O O . SER A 1 109 ? -0.406 29.266 2.127 1 93.12 109 SER A O 1
ATOM 848 N N . GLY A 1 110 ? -0.705 27.484 0.902 1 96.56 110 GLY A N 1
ATOM 849 C CA . GLY A 1 110 ? 0.676 27.062 1.08 1 96.56 110 GLY A CA 1
ATOM 850 C C . GLY A 1 110 ? 0.886 26.219 2.324 1 96.56 110 GLY A C 1
ATOM 851 O O . GLY A 1 110 ? 1.984 25.719 2.557 1 96.56 110 GLY A O 1
ATOM 852 N N . ILE A 1 111 ? -0.12 26 3.119 1 97.19 111 ILE A N 1
ATOM 853 C CA . ILE A 1 111 ? -0.023 25.281 4.383 1 97.19 111 ILE A CA 1
ATOM 854 C C . ILE A 1 111 ? 0.373 23.828 4.113 1 97.19 111 ILE A C 1
ATOM 856 O O . ILE A 1 111 ? 1.237 23.281 4.797 1 97.19 111 ILE A O 1
ATOM 860 N N . GLY A 1 112 ? -0.222 23.219 3.096 1 98.25 112 GLY A N 1
ATOM 861 C CA . GLY A 1 112 ? 0.13 21.859 2.73 1 98.25 112 GLY A CA 1
ATOM 862 C C . GLY A 1 112 ? 1.594 21.688 2.365 1 98.25 112 GLY A C 1
ATOM 863 O O . GLY A 1 112 ? 2.244 20.734 2.795 1 98.25 112 GLY A O 1
ATOM 864 N N . SER A 1 113 ? 2.066 22.641 1.626 1 98.44 113 SER A N 1
ATOM 865 C CA . SER A 1 113 ? 3.467 22.625 1.221 1 98.44 113 SER A CA 1
ATOM 866 C C . SER A 1 113 ? 4.395 22.75 2.426 1 98.44 113 SER A C 1
ATOM 868 O O . SER A 1 113 ? 5.406 22.062 2.512 1 98.44 113 SER A O 1
ATOM 870 N N . ARG A 1 114 ? 4.035 23.609 3.311 1 98.19 114 ARG A N 1
ATOM 871 C CA . ARG A 1 114 ? 4.848 23.812 4.504 1 98.19 114 ARG A CA 1
ATOM 872 C C . ARG A 1 114 ? 4.883 22.562 5.371 1 98.19 114 ARG A C 1
ATOM 874 O O . ARG A 1 114 ? 5.938 22.203 5.898 1 98.19 114 ARG A O 1
ATOM 881 N N . LEU A 1 115 ? 3.73 21.953 5.543 1 98.69 115 LEU A N 1
ATOM 882 C CA . LEU A 1 115 ? 3.643 20.719 6.312 1 98.69 115 LEU A CA 1
ATOM 883 C C . LEU A 1 115 ? 4.461 19.609 5.66 1 98.69 115 LEU A C 1
ATOM 885 O O . LEU A 1 115 ? 5.211 18.891 6.336 1 98.69 115 LEU A O 1
ATOM 889 N N . LEU A 1 116 ? 4.344 19.469 4.344 1 98.75 116 LEU A N 1
ATOM 890 C CA . LEU A 1 116 ? 5.074 18.453 3.602 1 98.75 116 LEU A CA 1
ATOM 891 C C . LEU A 1 116 ? 6.578 18.672 3.707 1 98.75 116 LEU A C 1
ATOM 893 O O . LEU A 1 116 ? 7.332 17.734 3.98 1 98.75 116 LEU A O 1
ATOM 897 N N . ASP A 1 117 ? 6.965 19.891 3.537 1 98.31 117 ASP A N 1
ATOM 898 C CA . ASP A 1 117 ? 8.375 20.234 3.625 1 98.31 117 ASP A CA 1
ATOM 899 C C . ASP A 1 117 ? 8.945 19.891 5.004 1 98.31 117 ASP A C 1
ATOM 901 O O . ASP A 1 117 ? 10.055 19.375 5.113 1 98.31 117 ASP A O 1
ATOM 905 N N . ALA A 1 118 ? 8.203 20.234 5.988 1 98.62 118 ALA A N 1
ATOM 906 C CA . ALA A 1 118 ? 8.641 19.938 7.352 1 98.62 118 ALA A CA 1
ATOM 907 C C . ALA A 1 118 ? 8.773 18.438 7.578 1 98.62 118 ALA A C 1
ATOM 909 O O . ALA A 1 118 ? 9.75 17.984 8.18 1 98.62 118 ALA A O 1
ATOM 910 N N . ALA A 1 119 ? 7.797 17.656 7.145 1 98.69 119 ALA A N 1
ATOM 911 C CA . ALA A 1 119 ? 7.863 16.203 7.254 1 98.69 119 ALA A CA 1
ATOM 912 C C . ALA A 1 119 ? 9.07 15.648 6.504 1 98.69 119 ALA A C 1
ATOM 914 O O . ALA A 1 119 ? 9.773 14.766 7.008 1 98.69 119 ALA A O 1
ATOM 915 N N . GLU A 1 120 ? 9.297 16.172 5.289 1 98.62 120 GLU A N 1
ATOM 916 C CA . GLU A 1 120 ? 10.43 15.734 4.484 1 98.62 120 GLU A CA 1
ATOM 917 C C . GLU A 1 120 ? 11.75 16.016 5.203 1 98.62 120 GLU A C 1
ATOM 919 O O . GLU A 1 120 ? 12.664 15.18 5.172 1 98.62 120 GLU A O 1
ATOM 924 N N . THR A 1 121 ? 11.82 17.156 5.754 1 98.12 121 THR A N 1
ATOM 925 C CA . THR A 1 121 ? 13.023 17.516 6.488 1 98.12 121 THR A CA 1
ATOM 926 C C . THR A 1 121 ? 13.281 16.547 7.629 1 98.12 121 THR A C 1
ATOM 928 O O . THR A 1 121 ? 14.398 16.047 7.789 1 98.12 121 THR A O 1
ATOM 931 N N . GLU A 1 122 ? 12.266 16.281 8.438 1 98.06 122 GLU A N 1
ATOM 932 C CA . GLU A 1 122 ? 12.391 15.336 9.547 1 98.06 122 GLU A CA 1
ATOM 933 C C . GLU A 1 122 ? 12.828 13.961 9.047 1 98.06 122 GLU A C 1
ATOM 935 O O . GLU A 1 122 ? 13.695 13.328 9.648 1 98.06 122 GLU A O 1
ATOM 940 N N . LEU A 1 123 ? 12.242 13.5 7.984 1 98.31 123 LEU A N 1
ATOM 941 C CA . LEU A 1 123 ? 12.539 12.18 7.434 1 98.31 123 LEU A CA 1
ATOM 942 C C . LEU A 1 123 ? 13.953 12.133 6.859 1 98.31 123 LEU A C 1
ATOM 944 O O . LEU A 1 123 ? 14.664 11.141 7.027 1 98.31 123 LEU A O 1
ATOM 948 N N . ARG A 1 124 ? 14.336 13.188 6.176 1 97.12 124 ARG A N 1
ATOM 949 C CA . ARG A 1 124 ? 15.703 13.281 5.68 1 97.12 124 ARG A CA 1
ATOM 950 C C . ARG A 1 124 ? 16.703 13.195 6.824 1 97.12 124 ARG A C 1
ATOM 952 O O . ARG A 1 124 ? 17.703 12.461 6.734 1 97.12 124 ARG A O 1
ATOM 959 N N . ASP A 1 125 ? 16.406 13.93 7.832 1 96.94 125 ASP A N 1
ATOM 960 C CA . ASP A 1 125 ? 17.297 13.945 9 1 96.94 125 ASP A CA 1
ATOM 961 C C . ASP A 1 125 ? 17.375 12.562 9.641 1 96.94 125 ASP A C 1
ATOM 963 O O . ASP A 1 125 ? 18.375 12.219 10.273 1 96.94 125 ASP A O 1
ATOM 967 N N . ALA A 1 126 ? 16.344 11.781 9.484 1 96.62 126 ALA A N 1
ATOM 968 C CA . ALA A 1 126 ? 16.312 10.422 10.016 1 96.62 126 ALA A CA 1
ATOM 969 C C . ALA A 1 126 ? 17.047 9.453 9.102 1 96.62 126 ALA A C 1
ATOM 971 O O . ALA A 1 126 ? 17.141 8.266 9.398 1 96.62 126 ALA A O 1
ATOM 972 N N . GLY A 1 127 ? 17.453 9.898 7.918 1 96.06 127 GLY A N 1
ATOM 973 C CA . GLY A 1 127 ? 18.344 9.117 7.082 1 96.06 127 GLY A CA 1
ATOM 974 C C . GLY A 1 127 ? 17.625 8.344 5.996 1 96.06 127 GLY A C 1
ATOM 975 O O . GLY A 1 127 ? 18.172 7.395 5.43 1 96.06 127 GLY A O 1
ATOM 976 N N . VAL A 1 128 ? 16.422 8.68 5.695 1 97.12 128 VAL A N 1
ATOM 977 C CA . VAL A 1 128 ? 15.695 7.938 4.668 1 97.12 128 VAL A CA 1
ATOM 978 C C . VAL A 1 128 ? 16.219 8.32 3.287 1 97.12 128 VAL A C 1
ATOM 980 O O . VAL A 1 128 ? 16.625 9.461 3.061 1 97.12 128 VAL A O 1
ATOM 983 N N . GLY A 1 129 ? 16.203 7.34 2.398 1 97 129 GLY A N 1
ATOM 984 C CA . GLY A 1 129 ? 16.656 7.551 1.032 1 97 129 GLY A CA 1
ATOM 985 C C . GLY A 1 129 ? 15.539 7.906 0.079 1 97 129 GLY A C 1
ATOM 986 O O . GLY A 1 129 ? 15.781 8.375 -1.034 1 97 129 GLY A O 1
ATOM 987 N N . ALA A 1 130 ? 14.359 7.668 0.498 1 98.06 130 ALA A N 1
ATOM 988 C CA . ALA A 1 130 ? 13.172 8 -0.279 1 98.06 130 ALA A CA 1
ATOM 989 C C . ALA A 1 130 ? 11.961 8.188 0.63 1 98.06 130 ALA A C 1
ATOM 991 O O . ALA A 1 130 ? 11.914 7.641 1.733 1 98.06 130 ALA A O 1
ATOM 992 N N . ILE A 1 131 ? 11.047 8.977 0.194 1 98.75 131 ILE A N 1
ATOM 993 C CA . ILE A 1 131 ? 9.789 9.195 0.893 1 98.75 131 ILE A CA 1
ATOM 994 C C . ILE A 1 131 ? 8.625 8.773 0 1 98.75 131 ILE A C 1
ATOM 996 O O . ILE A 1 131 ? 8.57 9.141 -1.176 1 98.75 131 ILE A O 1
ATOM 1000 N N . ALA A 1 132 ? 7.77 7.973 0.57 1 98.62 132 ALA A N 1
ATOM 1001 C CA . ALA A 1 132 ? 6.602 7.5 -0.164 1 98.62 132 ALA A CA 1
ATOM 1002 C C . ALA A 1 132 ? 5.309 7.977 0.494 1 98.62 132 ALA A C 1
ATOM 1004 O O . ALA A 1 132 ? 5.309 8.367 1.663 1 98.62 132 ALA A O 1
ATOM 1005 N N . LEU A 1 133 ? 4.273 7.977 -0.227 1 98.69 133 LEU A N 1
ATOM 1006 C CA . LEU A 1 133 ? 2.918 8.227 0.252 1 98.69 133 LEU A CA 1
ATOM 1007 C C . LEU A 1 133 ? 1.888 7.598 -0.681 1 98.69 133 LEU A C 1
ATOM 1009 O O . LEU A 1 133 ? 2.219 7.195 -1.799 1 98.69 133 LEU A O 1
ATOM 1013 N N . ASP A 1 134 ? 0.683 7.5 -0.203 1 98.44 134 ASP A N 1
ATOM 1014 C CA . ASP A 1 134 ? -0.414 6.934 -0.981 1 98.44 134 ASP A CA 1
ATOM 1015 C C . ASP A 1 134 ? -1.512 7.965 -1.219 1 98.44 134 ASP A C 1
ATOM 1017 O O . ASP A 1 134 ? -1.864 8.727 -0.312 1 98.44 134 ASP A O 1
ATOM 1021 N N . VAL A 1 135 ? -2.057 7.984 -2.389 1 98.25 135 VAL A N 1
ATOM 1022 C CA . VAL A 1 135 ? -3.184 8.836 -2.768 1 98.25 135 VAL A CA 1
ATOM 1023 C C . VAL A 1 135 ? -4.246 7.996 -3.477 1 98.25 135 VAL A C 1
ATOM 1025 O O . VAL A 1 135 ? -3.922 7.02 -4.156 1 98.25 135 VAL A O 1
ATOM 1028 N N . MET A 1 136 ? -5.492 8.375 -3.256 1 98.5 136 MET A N 1
ATOM 1029 C CA . MET A 1 136 ? -6.531 7.781 -4.094 1 98.5 136 MET A CA 1
ATOM 1030 C C . MET A 1 136 ? -6.277 8.078 -5.566 1 98.5 136 MET A C 1
ATOM 1032 O O . MET A 1 136 ? -5.992 9.219 -5.938 1 98.5 136 MET A O 1
ATOM 1036 N N . ALA A 1 137 ? -6.398 7.039 -6.371 1 98.44 137 ALA A N 1
ATOM 1037 C CA . ALA A 1 137 ? -6.066 7.176 -7.785 1 98.44 137 ALA A CA 1
ATOM 1038 C C . ALA A 1 137 ? -6.93 8.242 -8.453 1 98.44 137 ALA A C 1
ATOM 1040 O O . ALA A 1 137 ? -6.473 8.945 -9.359 1 98.44 137 ALA A O 1
ATOM 1041 N N . ALA A 1 138 ? -8.117 8.445 -8.008 1 98.19 138 ALA A N 1
ATOM 1042 C CA . ALA A 1 138 ? -9.07 9.352 -8.633 1 98.19 138 ALA A CA 1
ATOM 1043 C C . ALA A 1 138 ? -8.914 10.773 -8.102 1 98.19 138 ALA A C 1
ATOM 1045 O O . ALA A 1 138 ? -9.578 11.703 -8.578 1 98.19 138 ALA A O 1
ATOM 1046 N N . ASN A 1 139 ? -8.078 10.969 -7.145 1 97.88 139 ASN A N 1
ATOM 1047 C CA . ASN A 1 139 ? -7.867 12.289 -6.562 1 97.88 139 ASN A CA 1
ATOM 1048 C C . ASN A 1 139 ? -6.832 13.086 -7.348 1 97.88 139 ASN A C 1
ATOM 1050 O O . ASN A 1 139 ? -5.691 13.234 -6.906 1 97.88 139 ASN A O 1
ATOM 1054 N N . ASP A 1 140 ? -7.27 13.703 -8.367 1 97.62 140 ASP A N 1
ATOM 1055 C CA . ASP A 1 140 ? -6.383 14.406 -9.289 1 97.62 140 ASP A CA 1
ATOM 1056 C C . ASP A 1 140 ? -5.688 15.578 -8.609 1 97.62 140 ASP A C 1
ATOM 1058 O O . ASP A 1 140 ? -4.516 15.852 -8.867 1 97.62 140 ASP A O 1
ATOM 1062 N N . SER A 1 141 ? -6.406 16.266 -7.812 1 96.44 141 SER A N 1
ATOM 1063 C CA . SER A 1 141 ? -5.852 17.438 -7.137 1 96.44 141 SER A CA 1
ATOM 1064 C C . SER A 1 141 ? -4.676 17.062 -6.25 1 96.44 141 SER A C 1
ATOM 1066 O O . SER A 1 141 ? -3.627 17.703 -6.285 1 96.44 141 SER A O 1
ATOM 1068 N N . ALA A 1 142 ? -4.82 15.992 -5.441 1 97.44 142 ALA A N 1
ATOM 1069 C CA . ALA A 1 142 ? -3.732 15.523 -4.586 1 97.44 142 ALA A CA 1
ATOM 1070 C C . ALA A 1 142 ? -2.549 15.039 -5.418 1 97.44 142 ALA A C 1
ATOM 1072 O O . ALA A 1 142 ? -1.396 15.352 -5.109 1 97.44 142 ALA A O 1
ATOM 1073 N N . ARG A 1 143 ? -2.828 14.281 -6.473 1 98.38 143 ARG A N 1
ATOM 1074 C CA . ARG A 1 143 ? -1.77 13.781 -7.34 1 98.38 143 ARG A CA 1
ATOM 1075 C C . ARG A 1 143 ? -0.969 14.922 -7.953 1 98.38 143 ARG A C 1
ATOM 1077 O O . ARG A 1 143 ? 0.26 14.859 -8.023 1 98.38 143 ARG A O 1
ATOM 1084 N N . ARG A 1 144 ? -1.628 15.953 -8.391 1 97.81 144 ARG A N 1
ATOM 1085 C CA . ARG A 1 144 ? -0.964 17.125 -8.945 1 97.81 144 ARG A CA 1
ATOM 1086 C C . ARG A 1 144 ? -0.11 17.828 -7.895 1 97.81 144 ARG A C 1
ATOM 1088 O O . ARG A 1 144 ? 1.014 18.25 -8.18 1 97.81 144 ARG A O 1
ATOM 1095 N N . PHE A 1 145 ? -0.696 17.969 -6.727 1 98.12 145 PHE A N 1
ATOM 1096 C CA . PHE A 1 145 ? 0.025 18.594 -5.617 1 98.12 145 PHE A CA 1
ATOM 1097 C C . PHE A 1 145 ? 1.354 17.891 -5.379 1 98.12 145 PHE A C 1
ATOM 1099 O O . PHE A 1 145 ? 2.406 18.531 -5.34 1 98.12 145 PHE A O 1
ATOM 1106 N N . TYR A 1 146 ? 1.322 16.547 -5.262 1 98.62 146 TYR A N 1
ATOM 1107 C CA . TYR A 1 146 ? 2.531 15.812 -4.918 1 98.62 146 TYR A CA 1
ATOM 1108 C C . TYR A 1 146 ? 3.498 15.766 -6.094 1 98.62 146 TYR A C 1
ATOM 1110 O O . TYR A 1 146 ? 4.715 15.766 -5.906 1 98.62 146 TYR A O 1
ATOM 1118 N N . ARG A 1 147 ? 2.93 15.688 -7.293 1 98.19 147 ARG A N 1
ATOM 1119 C CA . ARG A 1 147 ? 3.783 15.75 -8.477 1 98.19 147 ARG A CA 1
ATOM 1120 C C . ARG A 1 147 ? 4.605 17.031 -8.484 1 98.19 147 ARG A C 1
ATOM 1122 O O . ARG A 1 147 ? 5.801 17.016 -8.789 1 98.19 147 ARG A O 1
ATOM 1129 N N . ARG A 1 148 ? 4.016 18.156 -8.133 1 97.88 148 ARG A N 1
ATOM 1130 C CA . ARG A 1 148 ? 4.684 19.453 -8.086 1 97.88 148 ARG A CA 1
ATOM 1131 C C . ARG A 1 148 ? 5.777 19.469 -7.023 1 97.88 148 ARG A C 1
ATOM 1133 O O . ARG A 1 148 ? 6.68 20.297 -7.062 1 97.88 148 ARG A O 1
ATOM 1140 N N . HIS A 1 149 ? 5.664 18.578 -6.094 1 98.19 149 HIS A N 1
ATOM 1141 C CA . HIS A 1 149 ? 6.648 18.516 -5.016 1 98.19 149 HIS A CA 1
ATOM 1142 C C . HIS A 1 149 ? 7.672 17.422 -5.273 1 98.19 149 HIS A C 1
ATOM 1144 O O . HIS A 1 149 ? 8.398 17.016 -4.363 1 98.19 149 HIS A O 1
ATOM 1150 N N . GLY A 1 150 ? 7.668 16.859 -6.441 1 98.12 150 GLY A N 1
ATOM 1151 C CA . GLY A 1 150 ? 8.758 15.977 -6.859 1 98.12 150 GLY A CA 1
ATOM 1152 C C . GLY A 1 150 ? 8.438 14.508 -6.695 1 98.12 150 GLY A C 1
ATOM 1153 O O . GLY A 1 150 ? 9.312 13.656 -6.855 1 98.12 150 GLY A O 1
ATOM 1154 N N . TYR A 1 151 ? 7.156 14.164 -6.449 1 98.75 151 TYR A N 1
ATOM 1155 C CA . TYR A 1 151 ? 6.758 12.773 -6.305 1 98.75 151 TYR A CA 1
ATOM 1156 C C . TYR A 1 151 ? 6.305 12.188 -7.637 1 98.75 151 TYR A C 1
ATOM 1158 O O . TYR A 1 151 ? 5.656 12.875 -8.43 1 98.75 151 TYR A O 1
ATOM 1166 N N . SER A 1 152 ? 6.656 10.93 -7.84 1 98.38 152 SER A N 1
ATOM 1167 C CA . SER A 1 152 ? 6.258 10.219 -9.047 1 98.38 152 SER A CA 1
ATOM 1168 C C . SER A 1 152 ? 5.68 8.844 -8.719 1 98.38 152 SER A C 1
ATOM 1170 O O . SER A 1 152 ? 6 8.266 -7.676 1 98.38 152 SER A O 1
ATOM 1172 N N . PRO A 1 153 ? 4.871 8.289 -9.594 1 98.62 153 PRO A N 1
ATOM 1173 C CA . PRO A 1 153 ? 4.289 6.977 -9.32 1 98.62 153 PRO A CA 1
ATOM 1174 C C . PRO A 1 153 ? 5.344 5.887 -9.141 1 98.62 153 PRO A C 1
ATOM 1176 O O . PRO A 1 153 ? 6.285 5.797 -9.93 1 98.62 153 PRO A O 1
ATOM 1179 N N . HIS A 1 154 ? 5.195 5.145 -8.102 1 98.62 154 HIS A N 1
ATOM 1180 C CA . HIS A 1 154 ? 6.098 4.039 -7.801 1 98.62 154 HIS A CA 1
ATOM 1181 C C . HIS A 1 154 ? 5.375 2.699 -7.875 1 98.62 154 HIS A C 1
ATOM 1183 O O . HIS A 1 154 ? 5.883 1.743 -8.461 1 98.62 154 HIS A O 1
ATOM 1189 N N . ARG A 1 155 ? 4.223 2.623 -7.289 1 98.56 155 ARG A N 1
ATOM 1190 C CA . ARG A 1 155 ? 3.336 1.464 -7.309 1 98.56 155 ARG A CA 1
ATOM 1191 C C . ARG A 1 155 ? 1.889 1.885 -7.531 1 98.56 155 ARG A C 1
ATOM 1193 O O . ARG A 1 155 ? 1.506 3.01 -7.207 1 98.56 155 ARG A O 1
ATOM 1200 N N . ILE A 1 156 ? 1.12 0.995 -8.031 1 98.62 156 ILE A N 1
ATOM 1201 C CA . ILE A 1 156 ? -0.312 1.21 -8.211 1 98.62 156 ILE A CA 1
ATOM 1202 C C . ILE A 1 156 ? -1.088 0.042 -7.605 1 98.62 156 ILE A C 1
ATOM 1204 O O . ILE A 1 156 ? -0.807 -1.12 -7.906 1 98.62 156 ILE A O 1
ATOM 1208 N N . GLU A 1 157 ? -1.974 0.387 -6.703 1 98.75 157 GLU A N 1
ATOM 1209 C CA . GLU A 1 157 ? -2.943 -0.606 -6.25 1 98.75 157 GLU A CA 1
ATOM 1210 C C . GLU A 1 157 ? -4.129 -0.695 -7.207 1 98.75 157 GLU A C 1
ATOM 1212 O O . GLU A 1 157 ? -4.801 0.306 -7.465 1 98.75 157 GLU A O 1
ATOM 1217 N N . LEU A 1 158 ? -4.383 -1.87 -7.773 1 98.81 158 LEU A N 1
ATOM 1218 C CA . LEU A 1 158 ? -5.539 -2.152 -8.617 1 98.81 158 LEU A CA 1
ATOM 1219 C C . LEU A 1 158 ? -6.621 -2.881 -7.824 1 98.81 158 LEU A C 1
ATOM 1221 O O . LEU A 1 158 ? -6.32 -3.611 -6.875 1 98.81 158 LEU A O 1
ATOM 1225 N N . GLU A 1 159 ? -7.82 -2.666 -8.203 1 98.62 159 GLU A N 1
ATOM 1226 C CA . GLU A 1 159 ? -8.93 -3.312 -7.508 1 98.62 159 GLU A CA 1
ATOM 1227 C C . GLU A 1 159 ? -10.023 -3.74 -8.484 1 98.62 159 GLU A C 1
ATOM 1229 O O . GLU A 1 159 ? -10.266 -3.066 -9.492 1 98.62 159 GLU A O 1
ATOM 1234 N N . LYS A 1 160 ? -10.594 -4.832 -8.258 1 98.44 160 LYS A N 1
ATOM 1235 C CA . LYS A 1 160 ? -11.742 -5.375 -8.984 1 98.44 160 LYS A CA 1
ATOM 1236 C C . LYS A 1 160 ? -12.906 -5.66 -8.039 1 98.44 160 LYS A C 1
ATOM 1238 O O . LYS A 1 160 ? -12.734 -6.348 -7.031 1 98.44 160 LYS A O 1
ATOM 1243 N N . SER A 1 161 ? -14.102 -5.148 -8.289 1 96.69 161 SER A N 1
ATOM 1244 C CA . SER A 1 161 ? -15.297 -5.43 -7.508 1 96.69 161 SER A CA 1
ATOM 1245 C C . SER A 1 161 ? -15.805 -6.848 -7.762 1 96.69 161 SER A C 1
ATOM 1247 O O . SER A 1 161 ? -15.789 -7.32 -8.898 1 96.69 161 SER A O 1
ATOM 1249 N N . MET A 1 162 ? -16.297 -7.535 -6.742 1 93.12 162 MET A N 1
ATOM 1250 C CA . MET A 1 162 ? -16.828 -8.891 -6.875 1 93.12 162 MET A CA 1
ATOM 1251 C C . MET A 1 162 ? -18.344 -8.875 -6.863 1 93.12 162 MET A C 1
ATOM 1253 O O . MET A 1 162 ? -18.984 -9.922 -7.016 1 93.12 162 MET A O 1
ATOM 1257 N N . GLU A 1 163 ? -19.141 -7.93 -6.496 1 77.25 163 GLU A N 1
ATOM 1258 C CA . GLU A 1 163 ? -20.609 -7.855 -6.461 1 77.25 163 GLU A CA 1
ATOM 1259 C C . GLU A 1 163 ? -21.203 -8.203 -7.82 1 77.25 163 GLU A C 1
ATOM 1261 O O . GLU A 1 163 ? -22.281 -8.789 -7.895 1 77.25 163 GLU A O 1
ATOM 1266 N N . ASN A 1 164 ? -20.922 -7.676 -8.969 1 58.38 164 ASN A N 1
ATOM 1267 C CA . ASN A 1 164 ? -21.75 -7.809 -10.172 1 58.38 164 ASN A CA 1
ATOM 1268 C C . ASN A 1 164 ? -21.781 -9.25 -10.672 1 58.38 164 ASN A C 1
ATOM 1270 O O . ASN A 1 164 ? -22.406 -9.547 -11.688 1 58.38 164 ASN A O 1
ATOM 1274 N N . ASP A 1 165 ? -20.922 -10.133 -10.406 1 50 165 ASP A N 1
ATOM 1275 C CA . ASP A 1 165 ? -20.969 -11.344 -11.227 1 50 165 ASP A CA 1
ATOM 1276 C C . ASP A 1 165 ? -22.156 -12.219 -10.844 1 50 165 ASP A C 1
ATOM 1278 O O . ASP A 1 165 ? -22.328 -13.305 -11.398 1 50 165 ASP A O 1
ATOM 1282 N N . THR A 1 166 ? -22.812 -11.938 -9.797 1 45.44 166 THR A N 1
ATOM 1283 C CA . THR A 1 166 ? -23.938 -12.828 -9.531 1 45.44 166 THR A CA 1
ATOM 1284 C C . THR A 1 166 ? -25.062 -12.594 -10.523 1 45.44 166 THR A C 1
ATOM 1286 O O . THR A 1 166 ? -26.078 -13.289 -10.508 1 45.44 166 THR A O 1
ATOM 1289 N N . HIS A 1 167 ? -25.156 -11.445 -11.133 1 43.62 167 HIS A N 1
ATOM 1290 C CA . HIS A 1 167 ? -26.359 -11.289 -11.953 1 43.62 167 HIS A CA 1
ATOM 1291 C C . HIS A 1 167 ? -26.328 -12.211 -13.164 1 43.62 167 HIS A C 1
ATOM 1293 O O . HIS A 1 167 ? -27.344 -12.383 -13.844 1 43.62 167 HIS A O 1
ATOM 1299 N N . SER A 1 168 ? -25.141 -12.547 -13.688 1 40.09 168 SER A N 1
ATOM 1300 C CA . SER A 1 168 ? -25.266 -13.195 -14.984 1 40.09 168 SER A CA 1
ATOM 1301 C C . SER A 1 168 ? -25.781 -14.625 -14.836 1 40.09 168 SER A C 1
ATOM 1303 O O . SER A 1 168 ? -26.156 -15.266 -15.828 1 40.09 168 SER A O 1
ATOM 1305 N N . LYS A 1 169 ? -25.609 -15.359 -13.703 1 41.78 169 LYS A N 1
ATOM 1306 C CA . LYS A 1 169 ? -26.031 -16.75 -13.766 1 41.78 169 LYS A CA 1
ATOM 1307 C C . LYS A 1 169 ? -27.562 -16.859 -13.719 1 41.78 169 LYS A C 1
ATOM 1309 O O . LYS A 1 169 ? -28.125 -17.938 -13.93 1 41.78 169 LYS A O 1
ATOM 1314 N N . GLU A 1 170 ? -28.25 -15.883 -13.102 1 38.47 170 GLU A N 1
ATOM 1315 C CA . GLU A 1 170 ? -29.672 -16.141 -12.953 1 38.47 170 GLU A CA 1
ATOM 1316 C C . GLU A 1 170 ? -30.422 -15.898 -14.266 1 38.47 170 GLU A C 1
ATOM 1318 O O . GLU A 1 170 ? -31.609 -16.219 -14.375 1 38.47 170 GLU A O 1
ATOM 1323 N N . ASP A 1 171 ? -29.844 -14.984 -15.094 1 39 171 ASP A N 1
ATOM 1324 C CA . ASP A 1 171 ? -30.766 -14.758 -16.203 1 39 171 ASP A CA 1
ATOM 1325 C C . ASP A 1 171 ? -30.641 -15.859 -17.25 1 39 171 ASP A C 1
ATOM 1327 O O . ASP A 1 171 ? -31.328 -15.82 -18.281 1 39 171 ASP A O 1
ATOM 1331 N N . GLY A 1 172 ? -29.484 -16.656 -17.188 1 32.72 172 GLY A N 1
ATOM 1332 C CA . GLY A 1 172 ? -29.656 -17.656 -18.234 1 32.72 172 GLY A CA 1
ATOM 1333 C C . GLY A 1 172 ? -30.453 -18.859 -17.766 1 32.72 172 GLY A C 1
ATOM 1334 O O . GLY A 1 172 ? -30.594 -19.094 -16.562 1 32.72 172 GLY A O 1
ATOM 1335 N N . MET B 1 1 ? -2.455 -28.734 -17.875 1 88 1 MET B N 1
ATOM 1336 C CA . MET B 1 1 ? -2.107 -27.828 -16.766 1 88 1 MET B CA 1
ATOM 1337 C C . MET B 1 1 ? -3.246 -27.75 -15.758 1 88 1 MET B C 1
ATOM 1339 O O . MET B 1 1 ? -4.402 -27.562 -16.141 1 88 1 MET B O 1
ATOM 1343 N N . ARG B 1 2 ? -2.924 -27.969 -14.562 1 92.75 2 ARG B N 1
ATOM 1344 C CA . ARG B 1 2 ? -3.914 -27.906 -13.492 1 92.75 2 ARG B CA 1
ATOM 1345 C C . ARG B 1 2 ? -3.49 -26.938 -12.398 1 92.75 2 ARG B C 1
ATOM 1347 O O . ARG B 1 2 ? -2.314 -26.875 -12.039 1 92.75 2 ARG B O 1
ATOM 1354 N N . VAL B 1 3 ? -4.434 -26.234 -11.891 1 97.12 3 VAL B N 1
ATOM 1355 C CA . VAL B 1 3 ? -4.199 -25.391 -10.719 1 97.12 3 VAL B CA 1
ATOM 1356 C C . VAL B 1 3 ? -4.645 -26.125 -9.453 1 97.12 3 VAL B C 1
ATOM 1358 O O . VAL B 1 3 ? -5.789 -26.562 -9.359 1 97.12 3 VAL B O 1
ATOM 1361 N N . THR B 1 4 ? -3.764 -26.266 -8.578 1 96.56 4 THR B N 1
ATOM 1362 C CA . THR B 1 4 ? -4.035 -26.984 -7.328 1 96.56 4 THR B CA 1
ATOM 1363 C C . THR B 1 4 ? -3.451 -26.219 -6.141 1 96.56 4 THR B C 1
ATOM 1365 O O . THR B 1 4 ? -2.652 -25.297 -6.316 1 96.56 4 THR B O 1
ATOM 1368 N N . SER B 1 5 ? -3.881 -26.609 -4.953 1 97.5 5 SER B N 1
ATOM 1369 C CA . SER B 1 5 ? -3.232 -26.094 -3.76 1 97.5 5 SER B CA 1
ATOM 1370 C C . SER B 1 5 ? -1.758 -26.469 -3.713 1 97.5 5 SER B C 1
ATOM 1372 O O . SER B 1 5 ? -1.395 -27.594 -4.07 1 97.5 5 SER B O 1
ATOM 1374 N N . ALA B 1 6 ? -0.945 -25.547 -3.312 1 97.44 6 ALA B N 1
ATOM 1375 C CA . ALA B 1 6 ? 0.46 -25.875 -3.084 1 97.44 6 ALA B CA 1
ATOM 1376 C C . ALA B 1 6 ? 0.613 -26.859 -1.93 1 97.44 6 ALA B C 1
ATOM 1378 O O . ALA B 1 6 ? -0.257 -26.938 -1.06 1 97.44 6 ALA B O 1
ATOM 1379 N N . GLU B 1 7 ? 1.659 -27.578 -1.942 1 96.06 7 GLU B N 1
ATOM 1380 C CA . GLU B 1 7 ? 2.02 -28.516 -0.882 1 96.06 7 GLU B CA 1
ATOM 1381 C C . GLU B 1 7 ? 3.242 -28.031 -0.109 1 96.06 7 GLU B C 1
ATOM 1383 O O . GLU B 1 7 ? 4.004 -27.203 -0.601 1 96.06 7 GLU B O 1
ATOM 1388 N N . TRP B 1 8 ? 3.402 -28.594 1.066 1 96.56 8 TRP B N 1
ATOM 1389 C CA . TRP B 1 8 ? 4.543 -28.219 1.896 1 96.56 8 TRP B CA 1
ATOM 1390 C C . TRP B 1 8 ? 5.855 -28.469 1.164 1 96.56 8 TRP B C 1
ATOM 1392 O O . TRP B 1 8 ? 6.812 -27.703 1.308 1 96.56 8 TRP B O 1
ATOM 1402 N N . SER B 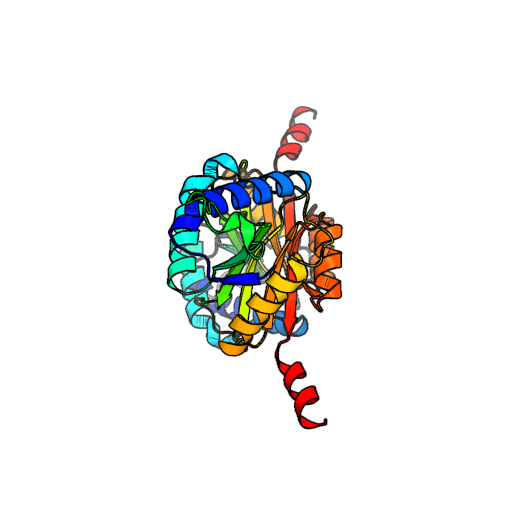1 9 ? 5.863 -29.516 0.379 1 95.81 9 SER B N 1
ATOM 1403 C CA . SER B 1 9 ? 7.066 -29.891 -0.358 1 95.81 9 SER B CA 1
ATOM 1404 C C . SER B 1 9 ? 7.375 -28.891 -1.462 1 95.81 9 SER B C 1
ATOM 1406 O O . SER B 1 9 ? 8.469 -28.906 -2.035 1 95.81 9 SER B O 1
ATOM 1408 N N . ASP B 1 10 ? 6.473 -27.969 -1.753 1 96.38 10 ASP B N 1
ATOM 1409 C CA . ASP B 1 10 ? 6.633 -27 -2.826 1 96.38 10 ASP B CA 1
ATOM 1410 C C . ASP B 1 10 ? 7.34 -25.734 -2.324 1 96.38 10 ASP B C 1
ATOM 1412 O O . ASP B 1 10 ? 7.723 -24.875 -3.117 1 96.38 10 ASP B O 1
ATOM 1416 N N . LEU B 1 11 ? 7.594 -25.594 -1.044 1 97.44 11 LEU B N 1
ATOM 1417 C CA . LEU B 1 11 ? 7.926 -24.312 -0.422 1 97.44 11 LEU B CA 1
ATOM 1418 C C . LEU B 1 11 ? 9.258 -23.781 -0.947 1 97.44 11 LEU B C 1
ATOM 1420 O O . LEU B 1 11 ? 9.391 -22.578 -1.207 1 97.44 11 LEU B O 1
ATOM 1424 N N . ASP B 1 12 ? 10.227 -24.625 -1.089 1 97 12 ASP B N 1
ATOM 1425 C CA . ASP B 1 12 ? 11.523 -24.156 -1.574 1 97 12 ASP B CA 1
ATOM 1426 C C . ASP B 1 12 ? 11.422 -23.656 -3.014 1 97 12 ASP B C 1
ATOM 1428 O O . ASP B 1 12 ? 11.977 -22.609 -3.355 1 97 12 ASP B O 1
ATOM 1432 N N . THR B 1 13 ? 10.75 -24.438 -3.834 1 96.38 13 THR B N 1
ATOM 1433 C CA . THR B 1 13 ? 10.539 -24.031 -5.223 1 96.38 13 THR B CA 1
ATOM 1434 C C . THR B 1 13 ? 9.773 -22.719 -5.293 1 96.38 13 THR B C 1
ATOM 1436 O O . THR B 1 13 ? 10.125 -21.844 -6.086 1 96.38 13 THR B O 1
ATOM 1439 N N . LEU B 1 14 ? 8.781 -22.531 -4.449 1 97.62 14 LEU B N 1
ATOM 1440 C CA . LEU B 1 14 ? 7.98 -21.312 -4.422 1 97.62 14 LEU B CA 1
ATOM 1441 C C . LEU B 1 14 ? 8.82 -20.125 -3.971 1 97.62 14 LEU B C 1
ATOM 1443 O O . LEU B 1 14 ? 8.695 -19.031 -4.527 1 97.62 14 LEU B O 1
ATOM 1447 N N . ALA B 1 15 ? 9.625 -20.328 -2.971 1 98 15 ALA B N 1
ATOM 1448 C CA . ALA B 1 15 ? 10.523 -19.266 -2.516 1 98 15 ALA B CA 1
ATOM 1449 C C . ALA B 1 15 ? 11.469 -18.828 -3.631 1 98 15 ALA B C 1
ATOM 1451 O O . ALA B 1 15 ? 11.719 -17.641 -3.816 1 98 15 ALA B O 1
ATOM 1452 N N . ASP B 1 16 ? 11.977 -19.844 -4.371 1 97.31 16 ASP B N 1
ATOM 1453 C CA . ASP B 1 16 ? 12.852 -19.516 -5.496 1 97.31 16 ASP B CA 1
ATOM 1454 C C . ASP B 1 16 ? 12.102 -18.734 -6.574 1 97.31 16 ASP B C 1
ATOM 1456 O O . ASP B 1 16 ? 12.641 -17.797 -7.164 1 97.31 16 ASP B O 1
ATOM 1460 N N . MET B 1 17 ? 10.906 -19.109 -6.836 1 97.5 17 MET B N 1
ATOM 1461 C CA . MET B 1 17 ? 10.086 -18.391 -7.812 1 97.5 17 MET B CA 1
ATOM 1462 C C . MET B 1 17 ? 9.789 -16.984 -7.344 1 97.5 17 MET B C 1
ATOM 1464 O O . MET B 1 17 ? 9.742 -16.047 -8.156 1 97.5 17 MET B O 1
ATOM 1468 N N . TRP B 1 18 ? 9.586 -16.844 -6.059 1 97.94 18 TRP B N 1
ATOM 1469 C CA . TRP B 1 18 ? 9.406 -15.492 -5.516 1 97.94 18 TRP B CA 1
ATOM 1470 C C . TRP B 1 18 ? 10.656 -14.648 -5.73 1 97.94 18 TRP B C 1
ATOM 1472 O O . TRP B 1 18 ? 10.562 -13.469 -6.078 1 97.94 18 TRP B O 1
ATOM 1482 N N . VAL B 1 19 ? 11.805 -15.219 -5.492 1 98 19 VAL B N 1
ATOM 1483 C CA . VAL B 1 19 ? 13.062 -14.5 -5.715 1 98 19 VAL B CA 1
ATOM 1484 C C . VAL B 1 19 ? 13.133 -14.023 -7.16 1 98 19 VAL B C 1
ATOM 1486 O O . VAL B 1 19 ? 13.516 -12.883 -7.426 1 98 19 VAL B O 1
ATOM 1489 N N . ASP B 1 20 ? 12.75 -14.922 -8.086 1 97.5 20 ASP B N 1
ATOM 1490 C CA . ASP B 1 20 ? 12.727 -14.547 -9.492 1 97.5 20 ASP B CA 1
ATOM 1491 C C . ASP B 1 20 ? 11.75 -13.398 -9.734 1 97.5 20 ASP B C 1
ATOM 1493 O O . ASP B 1 20 ? 12.062 -12.453 -10.469 1 97.5 20 ASP B O 1
ATOM 1497 N N . LEU B 1 21 ? 10.617 -13.477 -9.125 1 97.69 21 LEU B N 1
ATOM 1498 C CA . LEU B 1 21 ? 9.602 -12.438 -9.242 1 97.69 21 LEU B CA 1
ATOM 1499 C C . LEU B 1 21 ? 10.133 -11.102 -8.734 1 97.69 21 LEU B C 1
ATOM 1501 O O . LEU B 1 21 ? 10.055 -10.094 -9.438 1 97.69 21 LEU B O 1
ATOM 1505 N N . ALA B 1 22 ? 10.672 -11.102 -7.52 1 97.56 22 ALA B N 1
ATOM 1506 C CA . ALA B 1 22 ? 11.188 -9.898 -6.875 1 97.56 22 ALA B CA 1
ATOM 1507 C C . ALA B 1 22 ? 12.367 -9.32 -7.648 1 97.56 22 ALA B C 1
ATOM 1509 O O . ALA B 1 22 ? 12.492 -8.102 -7.789 1 97.56 22 ALA B O 1
ATOM 1510 N N . SER B 1 23 ? 13.195 -10.188 -8.133 1 97.06 23 SER B N 1
ATOM 1511 C CA . SER B 1 23 ? 14.336 -9.742 -8.938 1 97.06 23 SER B CA 1
ATOM 1512 C C . SER B 1 23 ? 13.875 -9.023 -10.195 1 97.06 23 SER B C 1
ATOM 1514 O O . SER B 1 23 ? 14.453 -8 -10.578 1 97.06 23 SER B O 1
ATOM 1516 N N . GLY B 1 24 ? 12.891 -9.555 -10.859 1 96.44 24 GLY B N 1
ATOM 1517 C CA . GLY B 1 24 ? 12.352 -8.914 -12.047 1 96.44 24 GLY B CA 1
ATOM 1518 C C . GLY B 1 24 ? 11.766 -7.543 -11.766 1 96.44 24 GLY B C 1
ATOM 1519 O O . GLY B 1 24 ? 11.797 -6.656 -12.625 1 96.44 24 GLY B O 1
ATOM 1520 N N . GLN B 1 25 ? 11.227 -7.344 -10.586 1 96.81 25 GLN B N 1
ATOM 1521 C CA . GLN B 1 25 ? 10.57 -6.094 -10.219 1 96.81 25 GLN B CA 1
ATOM 1522 C C . GLN B 1 25 ? 11.594 -4.98 -10.016 1 96.81 25 GLN B C 1
ATOM 1524 O O . GLN B 1 25 ? 11.242 -3.797 -10.016 1 96.81 25 GLN B O 1
ATOM 1529 N N . ARG B 1 26 ? 12.852 -5.301 -9.805 1 95.62 26 ARG B N 1
ATOM 1530 C CA . ARG B 1 26 ? 13.906 -4.297 -9.68 1 95.62 26 ARG B CA 1
ATOM 1531 C C . ARG B 1 26 ? 14.008 -3.445 -10.938 1 95.62 26 ARG B C 1
ATOM 1533 O O . ARG B 1 26 ? 14.32 -2.256 -10.867 1 95.62 26 ARG B O 1
ATOM 1540 N N . ALA B 1 27 ? 13.742 -4.121 -12.07 1 95 27 ALA B N 1
ATOM 1541 C CA . ALA B 1 27 ? 13.758 -3.41 -13.344 1 95 27 ALA B CA 1
ATOM 1542 C C . ALA B 1 27 ? 12.734 -2.277 -13.359 1 95 27 ALA B C 1
ATOM 1544 O O . ALA B 1 27 ? 12.844 -1.348 -14.164 1 95 27 ALA B O 1
ATOM 1545 N N . PHE B 1 28 ? 11.828 -2.35 -12.43 1 96.56 28 PHE B N 1
ATOM 1546 C CA . PHE B 1 28 ? 10.75 -1.373 -12.406 1 96.56 28 PHE B CA 1
ATOM 1547 C C . PHE B 1 28 ? 10.836 -0.499 -11.156 1 96.56 28 PHE B C 1
ATOM 1549 O O . PHE B 1 28 ? 9.875 0.194 -10.812 1 96.56 28 PHE B O 1
ATOM 1556 N N . GLY B 1 29 ? 11.922 -0.591 -10.398 1 95.75 29 GLY B N 1
ATOM 1557 C CA . GLY B 1 29 ? 12.156 0.364 -9.328 1 95.75 29 GLY B CA 1
ATOM 1558 C C . GLY B 1 29 ? 11.898 -0.212 -7.945 1 95.75 29 GLY B C 1
ATOM 1559 O O . GLY B 1 29 ? 11.875 0.522 -6.957 1 95.75 29 GLY B O 1
ATOM 1560 N N . SER B 1 30 ? 11.602 -1.512 -7.84 1 96.81 30 SER B N 1
ATOM 1561 C CA . SER B 1 30 ? 11.445 -2.115 -6.52 1 96.81 30 SER B CA 1
ATOM 1562 C C . SER B 1 30 ? 12.719 -1.967 -5.691 1 96.81 30 SER B C 1
ATOM 1564 O O . SER B 1 30 ? 13.828 -2.102 -6.219 1 96.81 30 SER B O 1
ATOM 1566 N N . HIS B 1 31 ? 12.484 -1.791 -4.375 1 96.19 31 HIS B N 1
ATOM 1567 C CA . HIS B 1 31 ? 13.625 -1.672 -3.469 1 96.19 31 HIS B CA 1
ATOM 1568 C C . HIS B 1 31 ? 13.875 -2.979 -2.723 1 96.19 31 HIS B C 1
ATOM 1570 O O . HIS B 1 31 ? 14.812 -3.076 -1.932 1 96.19 31 HIS B O 1
ATOM 1576 N N . LEU B 1 32 ? 13.078 -3.934 -2.975 1 95.19 32 LEU B N 1
ATOM 1577 C CA . LEU B 1 32 ? 13.117 -5.184 -2.225 1 95.19 32 LEU B CA 1
ATOM 1578 C C . LEU B 1 32 ? 14.344 -6.012 -2.613 1 95.19 32 LEU B C 1
ATOM 1580 O O . LEU B 1 32 ? 14.625 -6.184 -3.801 1 95.19 32 LEU B O 1
ATOM 1584 N N . GLY B 1 33 ? 15.102 -6.496 -1.582 1 96 33 GLY B N 1
ATOM 1585 C CA . GLY B 1 33 ? 16.172 -7.441 -1.832 1 96 33 GLY B CA 1
ATOM 1586 C C . GLY B 1 33 ? 15.688 -8.859 -2.064 1 96 33 GLY B C 1
ATOM 1587 O O . GLY B 1 33 ? 15.352 -9.57 -1.115 1 96 33 GLY B O 1
ATOM 1588 N N . ALA B 1 34 ? 15.781 -9.297 -3.312 1 96.44 34 ALA B N 1
ATOM 1589 C CA . ALA B 1 34 ? 15.195 -10.578 -3.699 1 96.44 34 ALA B CA 1
ATOM 1590 C C . ALA B 1 34 ? 15.859 -11.734 -2.959 1 96.44 34 ALA B C 1
ATOM 1592 O O . ALA B 1 34 ? 15.227 -12.406 -2.145 1 96.44 34 ALA B O 1
ATOM 1593 N N . ASP B 1 35 ? 17.156 -11.906 -3.123 1 97.12 35 ASP B N 1
ATOM 1594 C CA . ASP B 1 35 ? 17.875 -13.023 -2.516 1 97.12 35 ASP B CA 1
ATOM 1595 C C . ASP B 1 35 ? 17.906 -12.898 -0.995 1 97.12 35 ASP B C 1
ATOM 1597 O O . ASP B 1 35 ? 17.75 -13.891 -0.278 1 97.12 35 ASP B O 1
ATOM 1601 N N . ALA B 1 36 ? 18.031 -11.688 -0.528 1 97 36 ALA B N 1
ATOM 1602 C CA . ALA B 1 36 ? 18.188 -11.43 0.902 1 97 36 ALA B CA 1
ATOM 1603 C C . ALA B 1 36 ? 16.906 -11.789 1.656 1 97 36 ALA B C 1
ATOM 1605 O O . ALA B 1 36 ? 16.953 -12.086 2.854 1 97 36 ALA B O 1
ATOM 1606 N N . ASN B 1 37 ? 15.797 -11.844 0.917 1 98.06 37 ASN B N 1
ATOM 1607 C CA . ASN B 1 37 ? 14.523 -12.047 1.59 1 98.06 37 ASN B CA 1
ATOM 1608 C C . ASN B 1 37 ? 13.992 -13.461 1.374 1 98.06 37 ASN B C 1
ATOM 1610 O O . ASN B 1 37 ? 12.859 -13.766 1.759 1 98.06 37 ASN B O 1
ATOM 1614 N N . ARG B 1 38 ? 14.695 -14.305 0.806 1 97.88 38 ARG B N 1
ATOM 1615 C CA . ARG B 1 38 ? 14.219 -15.641 0.45 1 97.88 38 ARG B CA 1
ATOM 1616 C C . ARG B 1 38 ? 13.695 -16.375 1.677 1 97.88 38 ARG B C 1
ATOM 1618 O O . ARG B 1 38 ? 12.617 -16.969 1.638 1 97.88 38 ARG B O 1
ATOM 1625 N N . THR B 1 39 ? 14.422 -16.359 2.768 1 96.94 39 THR B N 1
ATOM 1626 C CA . THR B 1 39 ? 14.062 -17.125 3.955 1 96.94 39 THR B CA 1
ATOM 1627 C C . THR B 1 39 ? 12.789 -16.562 4.594 1 96.94 39 THR B C 1
ATOM 1629 O O . THR B 1 39 ? 11.898 -17.328 4.973 1 96.94 39 THR B O 1
ATOM 1632 N N . VAL B 1 40 ? 12.719 -15.281 4.715 1 96.5 40 VAL B N 1
ATOM 1633 C CA . VAL B 1 40 ? 11.555 -14.648 5.324 1 96.5 40 VAL B CA 1
ATOM 1634 C C . VAL B 1 40 ? 10.312 -14.914 4.477 1 96.5 40 VAL B C 1
ATOM 1636 O O . VAL B 1 40 ? 9.234 -15.18 5.008 1 96.5 40 VAL B O 1
ATOM 1639 N N . VAL B 1 41 ? 10.484 -14.867 3.256 1 97.06 41 VAL B N 1
ATOM 1640 C CA . VAL B 1 41 ? 9.367 -15.102 2.348 1 97.06 41 VAL B CA 1
ATOM 1641 C C . VAL B 1 41 ? 8.93 -16.562 2.428 1 97.06 41 VAL B C 1
ATOM 1643 O O . VAL B 1 41 ? 7.734 -16.859 2.412 1 97.06 41 VAL B O 1
ATOM 1646 N N . ARG B 1 42 ? 9.883 -17.469 2.447 1 97.75 42 ARG B N 1
ATOM 1647 C CA . ARG B 1 42 ? 9.547 -18.891 2.594 1 97.75 42 ARG B CA 1
ATOM 1648 C C . ARG B 1 42 ? 8.68 -19.109 3.83 1 97.75 42 ARG B C 1
ATOM 1650 O O . ARG B 1 42 ? 7.715 -19.875 3.783 1 97.75 42 ARG B O 1
ATOM 1657 N N . GLU B 1 43 ? 9.016 -18.469 4.875 1 96.69 43 GLU B N 1
ATOM 1658 C CA . GLU B 1 43 ? 8.258 -18.594 6.117 1 96.69 43 GLU B CA 1
ATOM 1659 C C . GLU B 1 43 ? 6.855 -18 5.965 1 96.69 43 GLU B C 1
ATOM 1661 O O . GLU B 1 43 ? 5.879 -18.594 6.434 1 96.69 43 GLU B O 1
ATOM 1666 N N . SER B 1 44 ? 6.836 -16.891 5.352 1 95.38 44 SER B N 1
ATOM 1667 C CA . SER B 1 44 ? 5.539 -16.281 5.086 1 95.38 44 SER B CA 1
ATOM 1668 C C . SER B 1 44 ? 4.672 -17.172 4.207 1 95.38 44 SER B C 1
ATOM 1670 O O . SER B 1 44 ? 3.473 -17.312 4.449 1 95.38 44 SER B O 1
ATOM 1672 N N . MET B 1 45 ? 5.273 -17.75 3.174 1 96.5 45 MET B N 1
ATOM 1673 C CA . MET B 1 45 ? 4.562 -18.656 2.27 1 96.5 45 MET B CA 1
ATOM 1674 C C . MET B 1 45 ? 4.02 -19.875 3.021 1 96.5 45 MET B C 1
ATOM 1676 O O . MET B 1 45 ? 2.928 -20.344 2.723 1 96.5 45 MET B O 1
ATOM 1680 N N . ALA B 1 46 ? 4.797 -20.344 3.949 1 97.44 46 ALA B N 1
ATOM 1681 C CA . ALA B 1 46 ? 4.359 -21.484 4.766 1 97.44 46 ALA B CA 1
ATOM 1682 C C . ALA B 1 46 ? 3.062 -21.156 5.504 1 97.44 46 ALA B C 1
ATOM 1684 O O . ALA B 1 46 ? 2.145 -21.969 5.551 1 97.44 46 ALA B O 1
ATOM 1685 N N . TYR B 1 47 ? 3.023 -20.031 6.062 1 96.62 47 TYR B N 1
ATOM 1686 C CA . TYR B 1 47 ? 1.815 -19.594 6.746 1 96.62 47 TYR B CA 1
ATOM 1687 C C . TYR B 1 47 ? 0.633 -19.531 5.785 1 96.62 47 TYR B C 1
ATOM 1689 O O . TYR B 1 47 ? -0.435 -20.078 6.074 1 96.62 47 TYR B O 1
ATOM 1697 N N . HIS B 1 48 ? 0.799 -18.891 4.668 1 96.75 48 HIS B N 1
ATOM 1698 C CA . HIS B 1 48 ? -0.281 -18.766 3.697 1 96.75 48 HIS B CA 1
ATOM 1699 C C . HIS B 1 48 ? -0.718 -20.125 3.176 1 96.75 48 HIS B C 1
ATOM 1701 O O . HIS B 1 48 ? -1.91 -20.375 2.969 1 96.75 48 HIS B O 1
ATOM 1707 N N . LEU B 1 49 ? 0.261 -20.922 2.914 1 96.56 49 LEU B N 1
ATOM 1708 C CA . LEU B 1 49 ? -0.017 -22.281 2.479 1 96.56 49 LEU B CA 1
ATOM 1709 C C . LEU B 1 49 ? -0.922 -23 3.475 1 96.56 49 LEU B C 1
ATOM 1711 O O . LEU B 1 49 ? -1.883 -23.656 3.082 1 96.56 49 LEU B O 1
ATOM 1715 N N . SER B 1 50 ? -0.701 -22.891 4.734 1 96.31 50 SER B N 1
ATOM 1716 C CA . SER B 1 50 ? -1.413 -23.594 5.797 1 96.31 50 SER B CA 1
ATOM 1717 C C . SER B 1 50 ? -2.885 -23.188 5.836 1 96.31 50 SER B C 1
ATOM 1719 O O . SER B 1 50 ? -3.73 -23.969 6.293 1 96.31 50 SER B O 1
ATOM 1721 N N . VAL B 1 51 ? -3.236 -22.047 5.305 1 95.19 51 VAL B N 1
ATOM 1722 C CA . VAL B 1 51 ? -4.621 -21.594 5.355 1 95.19 51 VAL B CA 1
ATOM 1723 C C . VAL B 1 51 ? -5.215 -21.578 3.947 1 95.19 51 VAL B C 1
ATOM 1725 O O . VAL B 1 51 ? -6.215 -20.906 3.693 1 95.19 51 VAL B O 1
ATOM 1728 N N . GLY B 1 52 ? -4.52 -22.219 3.08 1 96.31 52 GLY B N 1
ATOM 1729 C CA . GLY B 1 52 ? -5.066 -22.406 1.746 1 96.31 52 GLY B CA 1
ATOM 1730 C C . GLY B 1 52 ? -4.895 -21.203 0.85 1 96.31 52 GLY B C 1
ATOM 1731 O O . GLY B 1 52 ? -5.672 -21 -0.086 1 96.31 52 GLY B O 1
ATOM 1732 N N . GLY B 1 53 ? -3.875 -20.344 1.031 1 98.38 53 GLY B N 1
ATOM 1733 C CA . GLY B 1 53 ? -3.719 -19.078 0.332 1 98.38 53 GLY B CA 1
ATOM 1734 C C . GLY B 1 53 ? -2.678 -19.125 -0.771 1 98.38 53 GLY B C 1
ATOM 1735 O O . GLY B 1 53 ? -2.219 -18.078 -1.246 1 98.38 53 GLY B O 1
ATOM 1736 N N . VAL B 1 54 ? -2.207 -20.359 -1.138 1 98.81 54 VAL B N 1
ATOM 1737 C CA . VAL B 1 54 ? -1.218 -20.516 -2.201 1 98.81 54 VAL B CA 1
ATOM 1738 C C . VAL B 1 54 ? -1.659 -21.594 -3.176 1 98.81 54 VAL B C 1
ATOM 1740 O O . VAL B 1 54 ? -1.829 -22.75 -2.789 1 98.81 54 VAL B O 1
ATOM 1743 N N . LEU B 1 55 ? -1.812 -21.219 -4.434 1 98.69 55 LEU B N 1
ATOM 1744 C CA . LEU B 1 55 ? -2.105 -22.172 -5.508 1 98.69 55 LEU B CA 1
ATOM 1745 C C . LEU B 1 55 ? -0.94 -22.25 -6.488 1 98.69 55 LEU B C 1
ATOM 1747 O O . LEU B 1 55 ? -0.202 -21.281 -6.668 1 98.69 55 LEU B O 1
ATOM 1751 N N . VAL B 1 56 ? -0.807 -23.422 -7.109 1 98.19 56 VAL B N 1
ATOM 1752 C CA . VAL B 1 56 ? 0.259 -23.656 -8.086 1 98.19 56 VAL B CA 1
ATOM 1753 C C . VAL B 1 56 ? -0.327 -24.219 -9.367 1 98.19 56 VAL B C 1
ATOM 1755 O O . VAL B 1 56 ? -1.336 -24.938 -9.344 1 98.19 56 VAL B O 1
ATOM 1758 N N . ALA B 1 57 ? 0.23 -23.844 -10.477 1 97.81 57 ALA B N 1
ATOM 1759 C CA . ALA B 1 57 ? -0.048 -24.453 -11.773 1 97.81 57 ALA B CA 1
ATOM 1760 C C . ALA B 1 57 ? 0.948 -25.562 -12.078 1 97.81 57 ALA B C 1
ATOM 1762 O O . ALA B 1 57 ? 2.158 -25.328 -12.102 1 97.81 57 ALA B O 1
ATOM 1763 N N . ARG B 1 58 ? 0.444 -26.766 -12.344 1 94.31 58 ARG B N 1
ATOM 1764 C CA . ARG B 1 58 ? 1.264 -27.938 -12.625 1 94.31 58 ARG B CA 1
ATOM 1765 C C . ARG B 1 58 ? 0.926 -28.531 -13.992 1 94.31 58 ARG B C 1
ATOM 1767 O O . ARG B 1 58 ? -0.24 -28.547 -14.391 1 94.31 58 ARG B O 1
ATOM 1774 N N . ASP B 1 59 ? 2.043 -28.953 -14.594 1 87.88 59 ASP B N 1
ATOM 1775 C CA . ASP B 1 59 ? 1.817 -29.688 -15.836 1 87.88 59 ASP B CA 1
ATOM 1776 C C . ASP B 1 59 ? 1.198 -31.047 -15.562 1 87.88 59 ASP B C 1
ATOM 1778 O O . ASP B 1 59 ? 1.516 -31.688 -14.555 1 87.88 59 ASP B O 1
ATOM 1782 N N . GLU B 1 60 ? 0.081 -31.406 -16.234 1 76.56 60 GLU B N 1
ATOM 1783 C CA . GLU B 1 60 ? -0.527 -32.719 -16.094 1 76.56 60 GLU B CA 1
ATOM 1784 C C . GLU B 1 60 ? 0.456 -33.844 -16.469 1 76.56 60 GLU B C 1
ATOM 1786 O O . GLU B 1 60 ? 1.245 -33.688 -17.406 1 76.56 60 GLU B O 1
ATOM 1791 N N . ALA B 1 61 ? 0.693 -34.719 -15.477 1 64.38 61 ALA B N 1
ATOM 1792 C CA . ALA B 1 61 ? 1.579 -35.844 -15.742 1 64.38 61 ALA B CA 1
ATOM 1793 C C . ALA B 1 61 ? 1.179 -36.562 -17.031 1 64.38 61 ALA B C 1
ATOM 1795 O O . ALA B 1 61 ? -0.008 -36.781 -17.281 1 64.38 61 ALA B O 1
ATOM 1796 N N . THR B 1 62 ? 1.951 -36.594 -18.016 1 58.38 62 THR B N 1
ATOM 1797 C CA . THR B 1 62 ? 1.693 -37.531 -19.109 1 58.38 62 THR B CA 1
ATOM 1798 C C . THR B 1 62 ? 1.807 -38.969 -18.609 1 58.38 62 THR B C 1
ATOM 1800 O O . THR B 1 62 ? 2.502 -39.25 -17.641 1 58.38 62 THR B O 1
ATOM 1803 N N . GLU B 1 63 ? 0.848 -39.906 -18.938 1 53.91 63 GLU B N 1
ATOM 1804 C CA . GLU B 1 63 ? 0.797 -41.312 -18.625 1 53.91 63 GLU B CA 1
ATOM 1805 C C . GLU B 1 63 ? 2.199 -41.906 -18.469 1 53.91 63 GLU B C 1
ATOM 1807 O O . GLU B 1 63 ? 2.424 -42.781 -17.625 1 53.91 63 GLU B O 1
ATOM 1812 N N . THR B 1 64 ? 3.064 -41.719 -19.391 1 53.25 64 THR B N 1
ATOM 1813 C CA . THR B 1 64 ? 4.348 -42.406 -19.453 1 53.25 64 THR B CA 1
ATOM 1814 C C . THR B 1 64 ? 5.285 -41.906 -18.359 1 53.25 64 THR B C 1
ATOM 1816 O O . THR B 1 64 ? 6.227 -42.594 -17.969 1 53.25 64 THR B O 1
ATOM 1819 N N . GLU B 1 65 ? 5.098 -40.719 -17.812 1 52.97 65 GLU B N 1
ATOM 1820 C CA . GLU B 1 65 ? 6.062 -40.094 -16.922 1 52.97 65 GLU B CA 1
ATOM 1821 C C . GLU B 1 65 ? 5.719 -40.344 -15.461 1 52.97 65 GLU B C 1
ATOM 1823 O O . GLU B 1 65 ? 6.383 -39.844 -14.555 1 52.97 65 GLU B O 1
ATOM 1828 N N . ALA B 1 66 ? 4.688 -41.125 -15.18 1 51.44 66 ALA B N 1
ATOM 1829 C CA . ALA B 1 66 ? 4.227 -41.406 -13.82 1 51.44 66 ALA B CA 1
ATOM 1830 C C . ALA B 1 66 ? 5.32 -42.094 -13.008 1 51.44 66 ALA B C 1
ATOM 1832 O O . ALA B 1 66 ? 5.191 -42.25 -11.797 1 51.44 66 ALA B O 1
ATOM 1833 N N . ASP B 1 67 ? 6.16 -42.812 -13.594 1 47.38 67 ASP B N 1
ATOM 1834 C CA . ASP B 1 67 ? 6.996 -43.688 -12.789 1 47.38 67 ASP B CA 1
ATOM 1835 C C . ASP B 1 67 ? 8.008 -42.906 -11.977 1 47.38 67 ASP B C 1
ATOM 1837 O O . ASP B 1 67 ? 8.648 -43.438 -11.062 1 47.38 67 ASP B O 1
ATOM 1841 N N . ASP B 1 68 ? 8.828 -41.906 -12.609 1 47.25 68 ASP B N 1
ATOM 1842 C CA . ASP B 1 68 ? 9.992 -41.469 -11.859 1 47.25 68 ASP B CA 1
ATOM 1843 C C . ASP B 1 68 ? 9.578 -40.531 -10.711 1 47.25 68 ASP B C 1
ATOM 1845 O O . ASP B 1 68 ? 8.727 -39.656 -10.891 1 47.25 68 ASP B O 1
ATOM 1849 N N . ASP B 1 69 ? 9.758 -40.969 -9.438 1 47.22 69 ASP B N 1
ATOM 1850 C CA . ASP B 1 69 ? 9.656 -40.375 -8.109 1 47.22 69 ASP B CA 1
ATOM 1851 C C . ASP B 1 69 ? 9.914 -38.875 -8.156 1 47.22 69 ASP B C 1
ATOM 1853 O O . ASP B 1 69 ? 9.836 -38.188 -7.125 1 47.22 69 ASP B O 1
ATOM 1857 N N . ASP B 1 70 ? 10.844 -38.5 -9.047 1 46.91 70 ASP B N 1
ATOM 1858 C CA . ASP B 1 70 ? 11.273 -37.094 -9.062 1 46.91 70 ASP B CA 1
ATOM 1859 C C . ASP B 1 70 ? 10.133 -36.188 -9.492 1 46.91 70 ASP B C 1
ATOM 1861 O O . ASP B 1 70 ? 10.102 -35.719 -10.633 1 46.91 70 ASP B O 1
ATOM 1865 N N . HIS B 1 71 ? 9.016 -36.562 -9.297 1 46.75 71 HIS B N 1
ATOM 1866 C CA . HIS B 1 71 ? 7.875 -35.688 -9.547 1 46.75 71 HIS B CA 1
ATOM 1867 C C . HIS B 1 71 ? 8.18 -34.25 -9.148 1 46.75 71 HIS B C 1
ATOM 1869 O O . HIS B 1 71 ? 7.508 -33.688 -8.281 1 46.75 71 HIS B O 1
ATOM 1875 N N . LYS B 1 72 ? 9.461 -34.062 -8.82 1 50.16 72 LYS B N 1
ATOM 1876 C CA . LYS B 1 72 ? 9.625 -32.625 -8.734 1 50.16 72 LYS B CA 1
ATOM 1877 C C . LYS B 1 72 ? 8.805 -31.906 -9.805 1 50.16 72 LYS B C 1
ATOM 1879 O O . LYS B 1 72 ? 9.258 -31.734 -10.938 1 50.16 72 LYS B O 1
ATOM 1884 N N . ARG B 1 73 ? 7.449 -32.281 -9.781 1 57.41 73 ARG B N 1
ATOM 1885 C CA . ARG B 1 73 ? 6.406 -31.75 -10.664 1 57.41 73 ARG B CA 1
ATOM 1886 C C . ARG B 1 73 ? 6.586 -30.25 -10.906 1 57.41 73 ARG B C 1
ATOM 1888 O O . ARG B 1 73 ? 6.891 -29.5 -9.977 1 57.41 73 ARG B O 1
ATOM 1895 N N . ASP B 1 74 ? 6.961 -29.859 -12.164 1 81.88 74 ASP B N 1
ATOM 1896 C CA . ASP B 1 74 ? 7.422 -28.594 -12.719 1 81.88 74 ASP B CA 1
ATOM 1897 C C . ASP B 1 74 ? 6.387 -27.484 -12.492 1 81.88 74 ASP B C 1
ATOM 1899 O O . ASP B 1 74 ? 5.305 -27.516 -13.086 1 81.88 74 ASP B O 1
ATOM 1903 N N . ILE B 1 75 ? 6.344 -27.016 -11.336 1 94.38 75 ILE B N 1
ATOM 1904 C CA . ILE B 1 75 ? 5.527 -25.828 -11.07 1 94.38 75 ILE B CA 1
ATOM 1905 C C . ILE B 1 75 ? 5.836 -24.75 -12.102 1 94.38 75 ILE B C 1
ATOM 1907 O O . ILE B 1 75 ? 6.977 -24.297 -12.211 1 94.38 75 ILE B O 1
ATOM 1911 N N . ALA B 1 76 ? 4.777 -24.469 -12.883 1 96.56 76 ALA B N 1
ATOM 1912 C CA . ALA B 1 76 ? 4.922 -23.469 -13.938 1 96.56 76 ALA B CA 1
ATOM 1913 C C . ALA B 1 76 ? 4.617 -22.062 -13.406 1 96.56 76 ALA B C 1
ATOM 1915 O O . ALA B 1 76 ? 4.926 -21.062 -14.055 1 96.56 76 ALA B O 1
ATOM 1916 N N . GLY B 1 77 ? 4.031 -21.953 -12.234 1 97.94 77 GLY B N 1
ATOM 1917 C CA . GLY B 1 77 ? 3.662 -20.672 -11.633 1 97.94 77 GLY B CA 1
ATOM 1918 C C . GLY B 1 77 ? 2.895 -20.828 -10.336 1 97.94 77 GLY B C 1
ATOM 1919 O O . GLY B 1 77 ? 2.551 -21.938 -9.938 1 97.94 77 GLY B O 1
ATOM 1920 N N . PHE B 1 78 ? 2.662 -19.672 -9.672 1 98.62 78 PHE B N 1
ATOM 1921 C CA . PHE B 1 78 ? 1.914 -19.703 -8.422 1 98.62 78 PHE B CA 1
ATOM 1922 C C . PHE B 1 78 ? 1.182 -18.391 -8.203 1 98.62 78 PHE B C 1
ATOM 1924 O O . PHE B 1 78 ? 1.463 -17.391 -8.875 1 98.62 78 PHE B O 1
ATOM 1931 N N . VAL B 1 79 ? 0.202 -18.422 -7.348 1 98.81 79 VAL B N 1
ATOM 1932 C CA . VAL B 1 79 ? -0.502 -17.234 -6.867 1 98.81 79 VAL B CA 1
ATOM 1933 C C . VAL B 1 79 ? -0.699 -17.328 -5.355 1 98.81 79 VAL B C 1
ATOM 1935 O O . VAL B 1 79 ? -0.991 -18.406 -4.828 1 98.81 79 VAL B O 1
ATOM 1938 N N . MET B 1 80 ? -0.419 -16.312 -4.691 1 98.75 80 MET B N 1
ATOM 1939 C CA . MET B 1 80 ? -0.627 -16.156 -3.256 1 98.75 80 MET B CA 1
ATOM 1940 C C . MET B 1 80 ? -1.667 -15.07 -2.969 1 98.75 80 MET B C 1
ATOM 1942 O O . MET B 1 80 ? -1.639 -14 -3.576 1 98.75 80 MET B O 1
ATOM 1946 N N . PHE B 1 81 ? -2.582 -15.336 -2.104 1 98.62 81 PHE B N 1
ATOM 1947 C CA . PHE B 1 81 ? -3.678 -14.414 -1.823 1 98.62 81 PHE B CA 1
ATOM 1948 C C . PHE B 1 81 ? -4.203 -14.617 -0.405 1 98.62 81 PHE B C 1
ATOM 1950 O O . PHE B 1 81 ? -3.928 -15.633 0.227 1 98.62 81 PHE B O 1
ATOM 1957 N N . ASP B 1 82 ? -4.836 -13.594 0.095 1 97.94 82 ASP B N 1
ATOM 1958 C CA . ASP B 1 82 ? -5.484 -13.695 1.399 1 97.94 82 ASP B CA 1
ATOM 1959 C C . ASP B 1 82 ? -6.617 -12.68 1.53 1 97.94 82 ASP B C 1
ATOM 1961 O O . ASP B 1 82 ? -6.785 -11.812 0.669 1 97.94 82 ASP B O 1
ATOM 1965 N N . VAL B 1 83 ? -7.465 -12.891 2.525 1 97.19 83 VAL B N 1
ATOM 1966 C CA . VAL B 1 83 ? -8.461 -11.906 2.916 1 97.19 83 VAL B CA 1
ATOM 1967 C C . VAL B 1 83 ? -7.824 -10.852 3.814 1 97.19 83 VAL B C 1
ATOM 1969 O O . VAL B 1 83 ? -7.137 -11.18 4.781 1 97.19 83 VAL B O 1
ATOM 1972 N N . GLU B 1 84 ? -8.031 -9.633 3.406 1 95.56 84 GLU B N 1
ATOM 1973 C CA . GLU B 1 84 ? -7.445 -8.562 4.207 1 95.56 84 GLU B CA 1
ATOM 1974 C C . GLU B 1 84 ? -8.047 -8.523 5.605 1 95.56 84 GLU B C 1
ATOM 1976 O O . GLU B 1 84 ? -9.266 -8.68 5.77 1 95.56 84 GLU B O 1
ATOM 1981 N N . THR B 1 85 ? -7.031 -8.461 6.488 1 88.62 85 THR B N 1
ATOM 1982 C CA . THR B 1 85 ? -7.422 -8.273 7.883 1 88.62 85 THR B CA 1
ATOM 1983 C C . THR B 1 85 ? -6.734 -7.047 8.477 1 88.62 85 THR B C 1
ATOM 1985 O O . THR B 1 85 ? -5.625 -6.695 8.07 1 88.62 85 THR B O 1
ATOM 1988 N N . GLY B 1 86 ? -7.434 -6.082 8.906 1 80.19 86 GLY B N 1
ATOM 1989 C CA . GLY B 1 86 ? -6.816 -4.902 9.484 1 80.19 86 GLY B CA 1
ATOM 1990 C C . GLY B 1 86 ? -7.582 -4.34 10.664 1 80.19 86 GLY B C 1
ATOM 1991 O O . GLY B 1 86 ? -8.633 -4.867 11.039 1 80.19 86 GLY B O 1
ATOM 1992 N N . ALA B 1 87 ? -6.863 -3.314 11.148 1 80.25 87 ALA B N 1
ATOM 1993 C CA . ALA B 1 87 ? -7.367 -2.699 12.375 1 80.25 87 ALA B CA 1
ATOM 1994 C C . ALA B 1 87 ? -8.477 -1.7 12.07 1 80.25 87 ALA B C 1
ATOM 1996 O O . ALA B 1 87 ? -9.242 -1.323 12.961 1 80.25 87 ALA B O 1
ATOM 1997 N N . TYR B 1 88 ? -8.602 -1.326 10.82 1 92.56 88 TYR B N 1
ATOM 1998 C CA . TYR B 1 88 ? -9.562 -0.277 10.484 1 92.56 88 TYR B CA 1
ATOM 1999 C C . TYR B 1 88 ? -10.859 -0.873 9.961 1 92.56 88 TYR B C 1
ATOM 2001 O O . TYR B 1 88 ? -10.852 -1.859 9.227 1 92.56 88 TYR B O 1
ATOM 2009 N N . GLU B 1 89 ? -11.875 -0.277 10.359 1 94.12 89 GLU B N 1
ATOM 2010 C CA . GLU B 1 89 ? -13.188 -0.633 9.828 1 94.12 89 GLU B CA 1
ATOM 2011 C C . GLU B 1 89 ? -13.336 -0.175 8.383 1 94.12 89 GLU B C 1
ATOM 2013 O O . GLU B 1 89 ? -12.992 0.961 8.047 1 94.12 89 GLU B O 1
ATOM 2018 N N . GLN B 1 90 ? -13.852 -1.102 7.555 1 95.38 90 GLN B N 1
ATOM 2019 C CA . GLN B 1 90 ? -14.117 -0.841 6.145 1 95.38 90 GLN B CA 1
ATOM 2020 C C . GLN B 1 90 ? -15.555 -1.205 5.777 1 95.38 90 GLN B C 1
ATOM 2022 O O . GLN B 1 90 ? -16.203 -1.972 6.492 1 95.38 90 GLN B O 1
ATOM 2027 N N . ASP B 1 91 ? -16.031 -0.635 4.68 1 94.31 91 ASP B N 1
ATOM 2028 C CA . ASP B 1 91 ? -17.406 -0.891 4.277 1 94.31 91 ASP B CA 1
ATOM 2029 C C . ASP B 1 91 ? -17.516 -2.207 3.51 1 94.31 91 ASP B C 1
ATOM 2031 O O . ASP B 1 91 ? -18.625 -2.717 3.303 1 94.31 91 ASP B O 1
ATOM 2035 N N . ILE B 1 92 ? -16.406 -2.721 3.092 1 94.94 92 ILE B N 1
ATOM 2036 C CA . ILE B 1 92 ? -16.391 -4 2.393 1 94.94 92 ILE B CA 1
ATOM 2037 C C . ILE B 1 92 ? -15.219 -4.844 2.875 1 94.94 92 ILE B C 1
ATOM 2039 O O . ILE B 1 92 ? -14.219 -4.309 3.355 1 94.94 92 ILE B O 1
ATOM 2043 N N . THR B 1 93 ? -15.359 -6.148 2.791 1 96.12 93 THR B N 1
ATOM 2044 C CA . THR B 1 93 ? -14.227 -7.051 2.984 1 96.12 93 THR B CA 1
ATOM 2045 C C . THR B 1 93 ? -13.406 -7.172 1.703 1 96.12 93 THR B C 1
ATOM 2047 O O . THR B 1 93 ? -13.961 -7.449 0.634 1 96.12 93 THR B O 1
ATOM 2050 N N . ARG B 1 94 ? -12.18 -6.969 1.816 1 97.06 94 ARG B N 1
ATOM 2051 C CA . ARG B 1 94 ? -11.32 -7.039 0.64 1 97.06 94 ARG B CA 1
ATOM 2052 C C . ARG B 1 94 ? -10.438 -8.281 0.674 1 97.06 94 ARG B C 1
ATOM 2054 O O . ARG B 1 94 ? -10.055 -8.75 1.749 1 97.06 94 ARG B O 1
ATOM 2061 N N . GLY B 1 95 ? -10.211 -8.844 -0.451 1 98.12 95 GLY B N 1
ATOM 2062 C CA . GLY B 1 95 ? -9.133 -9.789 -0.675 1 98.12 95 GLY B CA 1
ATOM 2063 C C . GLY B 1 95 ? -7.938 -9.18 -1.386 1 98.12 95 GLY B C 1
ATOM 2064 O O . GLY B 1 95 ? -8.055 -8.133 -2.027 1 98.12 95 GLY B O 1
ATOM 2065 N N . THR B 1 96 ? -6.832 -9.852 -1.246 1 98.5 96 THR B N 1
ATOM 2066 C CA . THR B 1 96 ? -5.621 -9.367 -1.898 1 98.5 96 THR B CA 1
ATOM 2067 C C . THR B 1 96 ? -4.898 -10.508 -2.605 1 98.5 96 THR B C 1
ATOM 2069 O O . THR B 1 96 ? -4.676 -11.57 -2.02 1 98.5 96 THR B O 1
ATOM 2072 N N . VAL B 1 97 ? -4.605 -10.289 -3.846 1 98.69 97 VAL B N 1
ATOM 2073 C CA . VAL B 1 97 ? -3.617 -11.109 -4.543 1 98.69 97 VAL B CA 1
ATOM 2074 C C . VAL B 1 97 ? -2.219 -10.539 -4.316 1 98.69 97 VAL B C 1
ATOM 2076 O O . VAL B 1 97 ? -1.898 -9.453 -4.812 1 98.69 97 VAL B O 1
ATOM 2079 N N . ARG B 1 98 ? -1.375 -11.242 -3.623 1 97.75 98 ARG B N 1
ATOM 2080 C CA . ARG B 1 98 ? -0.083 -10.75 -3.162 1 97.75 98 ARG B CA 1
ATOM 2081 C C . ARG B 1 98 ? 1.004 -10.992 -4.203 1 97.75 98 ARG B C 1
ATOM 2083 O O . ARG B 1 98 ? 1.9 -10.172 -4.383 1 97.75 98 ARG B O 1
ATOM 2090 N N . ASN B 1 99 ? 1.02 -12.102 -4.754 1 97.69 99 ASN B N 1
ATOM 2091 C CA . ASN B 1 99 ? 1.97 -12.531 -5.773 1 97.69 99 ASN B CA 1
ATOM 2092 C C . ASN B 1 99 ? 1.286 -13.344 -6.867 1 97.69 99 ASN B C 1
ATOM 2094 O O . ASN B 1 99 ? 0.382 -14.133 -6.59 1 97.69 99 ASN B O 1
ATOM 2098 N N . LEU B 1 100 ? 1.679 -13.156 -7.992 1 98.62 100 LEU B N 1
ATOM 2099 C CA . LEU B 1 100 ? 1.369 -13.969 -9.164 1 98.62 100 LEU B CA 1
ATOM 2100 C C . LEU B 1 100 ? 2.58 -14.078 -10.086 1 98.62 100 LEU B C 1
ATOM 2102 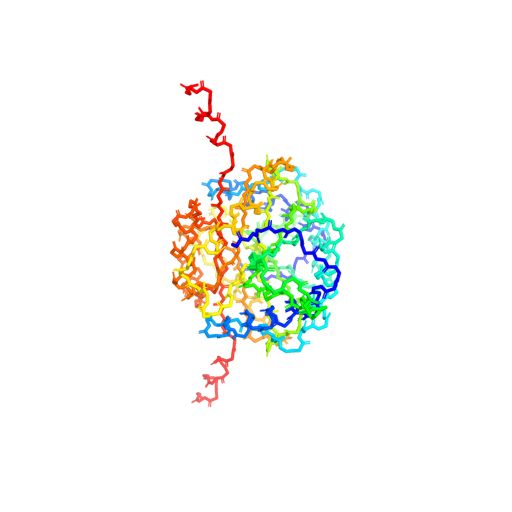O O . LEU B 1 100 ? 3.102 -13.062 -10.555 1 98.62 100 LEU B O 1
ATOM 2106 N N . PHE B 1 101 ? 3.012 -15.32 -10.258 1 98.25 101 PHE B N 1
ATOM 2107 C CA . PHE B 1 101 ? 4.238 -15.539 -11.016 1 98.25 101 PHE B CA 1
ATOM 2108 C C . PHE B 1 101 ? 4.098 -16.75 -11.938 1 98.25 101 PHE B C 1
ATOM 2110 O O . PHE B 1 101 ? 3.551 -17.766 -11.539 1 98.25 101 PHE B O 1
ATOM 2117 N N . VAL B 1 102 ? 4.48 -16.547 -13.125 1 97.69 102 VAL B N 1
ATOM 2118 C CA . VAL B 1 102 ? 4.625 -17.625 -14.109 1 97.69 102 VAL B CA 1
ATOM 2119 C C . VAL B 1 102 ? 6.059 -17.656 -14.633 1 97.69 102 VAL B C 1
ATOM 2121 O O . VAL B 1 102 ? 6.633 -16.609 -14.953 1 97.69 102 VAL B O 1
ATOM 2124 N N . VAL B 1 103 ? 6.621 -18.828 -14.664 1 95.94 103 VAL B N 1
ATOM 2125 C CA . VAL B 1 103 ? 7.98 -18.953 -15.18 1 95.94 103 VAL B CA 1
ATOM 2126 C C . VAL B 1 103 ? 8.055 -18.359 -16.594 1 95.94 103 VAL B C 1
ATOM 2128 O O . VAL B 1 103 ? 7.129 -18.531 -17.391 1 95.94 103 VAL B O 1
ATOM 2131 N N . PRO B 1 104 ? 9.125 -17.688 -16.875 1 94.31 104 PRO B N 1
ATOM 2132 C CA . PRO B 1 104 ? 9.227 -16.891 -18.094 1 94.31 104 PRO B CA 1
ATOM 2133 C C . PRO B 1 104 ? 8.93 -17.703 -19.359 1 94.31 104 PRO B C 1
ATOM 2135 O O . PRO B 1 104 ? 8.211 -17.234 -20.234 1 94.31 104 PRO B O 1
ATOM 2138 N N . ASP B 1 105 ? 9.367 -18.891 -19.469 1 92.06 105 ASP B N 1
ATOM 2139 C CA . ASP B 1 105 ? 9.25 -19.688 -20.688 1 92.06 105 ASP B CA 1
ATOM 2140 C C . ASP B 1 105 ? 7.82 -20.203 -20.859 1 92.06 105 ASP B C 1
ATOM 2142 O O . ASP B 1 105 ? 7.48 -20.766 -21.906 1 92.06 105 ASP B O 1
ATOM 2146 N N . ARG B 1 106 ? 6.977 -19.953 -19.859 1 93.81 106 ARG B N 1
ATOM 2147 C CA . ARG B 1 106 ? 5.605 -20.438 -19.938 1 93.81 106 ARG B CA 1
ATOM 2148 C C . ARG B 1 106 ? 4.613 -19.281 -19.938 1 93.81 106 ARG B C 1
ATOM 2150 O O . ARG B 1 106 ? 3.404 -19.484 -19.812 1 93.81 106 ARG B O 1
ATOM 2157 N N . ARG B 1 107 ? 5.102 -18.125 -20.078 1 93.94 107 ARG B N 1
ATOM 2158 C CA . ARG B 1 107 ? 4.23 -16.953 -20.094 1 93.94 107 ARG B CA 1
ATOM 2159 C C . ARG B 1 107 ? 3.48 -16.844 -21.422 1 93.94 107 ARG B C 1
ATOM 2161 O O . ARG B 1 107 ? 3.771 -17.578 -22.359 1 93.94 107 ARG B O 1
ATOM 2168 N N . ASP B 1 108 ? 2.42 -16.094 -21.406 1 92.12 108 ASP B N 1
ATOM 2169 C CA . ASP B 1 108 ? 1.556 -15.867 -22.562 1 92.12 108 ASP B CA 1
ATOM 2170 C C . ASP B 1 108 ? 0.879 -17.156 -23 1 92.12 108 ASP B C 1
ATOM 2172 O O . ASP B 1 108 ? 0.629 -17.359 -24.188 1 92.12 108 ASP B O 1
ATOM 2176 N N . SER B 1 109 ? 0.712 -18.094 -22.062 1 93.06 109 SER B N 1
ATOM 2177 C CA . SER B 1 109 ? 0.072 -19.375 -22.344 1 93.06 109 SER B CA 1
ATOM 2178 C C . SER B 1 109 ? -1.235 -19.516 -21.562 1 93.06 109 SER B C 1
ATOM 2180 O O . SER B 1 109 ? -1.805 -20.609 -21.5 1 93.06 109 SER B O 1
ATOM 2182 N N . GLY B 1 110 ? -1.606 -18.531 -20.938 1 96.56 110 GLY B N 1
ATOM 2183 C CA . GLY B 1 110 ? -2.873 -18.531 -20.219 1 96.56 110 GLY B CA 1
ATOM 2184 C C . GLY B 1 110 ? -2.736 -18.984 -18.766 1 96.56 110 GLY B C 1
ATOM 2185 O O . GLY B 1 110 ? -3.707 -18.938 -18.016 1 96.56 110 GLY B O 1
ATOM 2186 N N . ILE B 1 111 ? -1.569 -19.344 -18.328 1 97.19 111 ILE B N 1
ATOM 2187 C CA . ILE B 1 111 ? -1.331 -19.859 -16.984 1 97.19 111 ILE B CA 1
ATOM 2188 C C . ILE B 1 111 ? -1.627 -18.781 -15.953 1 97.19 111 ILE B C 1
ATOM 2190 O O . ILE B 1 111 ? -2.273 -19.047 -14.93 1 97.19 111 ILE B O 1
ATOM 2194 N N . GLY B 1 112 ? -1.193 -17.562 -16.219 1 98.25 112 GLY B N 1
ATOM 2195 C CA . GLY B 1 112 ? -1.476 -16.453 -15.328 1 98.25 112 GLY B CA 1
ATOM 2196 C C . GLY B 1 112 ? -2.959 -16.203 -15.117 1 98.25 112 GLY B C 1
ATOM 2197 O O . GLY B 1 112 ? -3.408 -16 -13.992 1 98.25 112 GLY B O 1
ATOM 2198 N N . SER B 1 113 ? -3.664 -16.281 -16.203 1 98.38 113 SER B N 1
ATOM 2199 C CA . SER B 1 113 ? -5.109 -16.109 -16.141 1 98.38 113 SER B CA 1
ATOM 2200 C C . SER B 1 113 ? -5.777 -17.203 -15.32 1 98.38 113 SER B C 1
ATOM 2202 O O . SER B 1 113 ? -6.676 -16.922 -14.523 1 98.38 113 SER B O 1
ATOM 2204 N N . ARG B 1 114 ? -5.328 -18.375 -15.5 1 98.19 114 ARG B N 1
ATOM 2205 C CA . ARG B 1 114 ? -5.895 -19.5 -14.773 1 98.19 114 ARG B CA 1
ATOM 2206 C C . ARG B 1 114 ? -5.625 -19.375 -13.273 1 98.19 114 ARG B C 1
ATOM 2208 O O . ARG B 1 114 ? -6.504 -19.641 -12.453 1 98.19 114 ARG B O 1
ATOM 2215 N N . LEU B 1 115 ? -4.41 -19.016 -12.945 1 98.69 115 LEU B N 1
ATOM 2216 C CA . LEU B 1 115 ? -4.039 -18.812 -11.547 1 98.69 115 LEU B CA 1
ATOM 2217 C C . LEU B 1 115 ? -4.859 -17.688 -10.922 1 98.69 115 LEU B C 1
ATOM 2219 O O . LEU B 1 115 ? -5.375 -17.828 -9.812 1 98.69 115 LEU B O 1
ATOM 2223 N N . LEU B 1 116 ? -5.004 -16.578 -11.648 1 98.75 116 LEU B N 1
ATOM 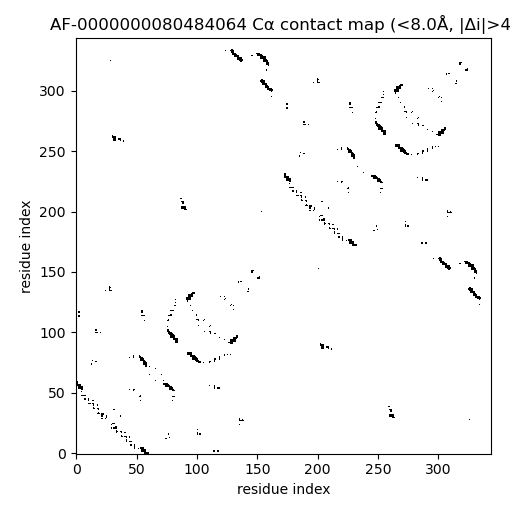2224 C CA . LEU B 1 116 ? -5.766 -15.43 -11.156 1 98.75 116 LEU B CA 1
ATOM 2225 C C . LEU B 1 116 ? -7.23 -15.797 -10.953 1 98.75 116 LEU B C 1
ATOM 2227 O O . LEU B 1 116 ? -7.812 -15.484 -9.914 1 98.75 116 LEU B O 1
ATOM 2231 N N . ASP B 1 117 ? -7.762 -16.484 -11.906 1 98.31 117 ASP B N 1
ATOM 2232 C CA . ASP B 1 117 ? -9.156 -16.906 -11.828 1 98.31 117 ASP B CA 1
ATOM 2233 C C . ASP B 1 117 ? -9.383 -17.797 -10.609 1 98.31 117 ASP B C 1
ATOM 2235 O O . ASP B 1 117 ? -10.391 -17.672 -9.914 1 98.31 117 ASP B O 1
ATOM 2239 N N . ALA B 1 118 ? -8.492 -18.703 -10.422 1 98.62 118 ALA B N 1
ATOM 2240 C CA . ALA B 1 118 ? -8.609 -19.609 -9.281 1 98.62 118 ALA B CA 1
ATOM 2241 C C . ALA B 1 118 ? -8.547 -18.844 -7.965 1 98.62 118 ALA B C 1
ATOM 2243 O O . ALA B 1 118 ? -9.32 -19.109 -7.043 1 98.62 118 ALA B O 1
ATOM 2244 N N . ALA B 1 119 ? -7.602 -17.922 -7.832 1 98.69 119 ALA B N 1
ATOM 2245 C CA . ALA B 1 119 ? -7.496 -17.094 -6.637 1 98.69 119 ALA B CA 1
ATOM 2246 C C . ALA B 1 119 ? -8.773 -16.281 -6.418 1 98.69 119 ALA B C 1
ATOM 2248 O O . ALA B 1 119 ? -9.258 -16.172 -5.289 1 98.69 119 ALA B O 1
ATOM 2249 N N . GLU B 1 120 ? -9.297 -15.695 -7.504 1 98.62 120 GLU B N 1
ATOM 2250 C CA . GLU B 1 120 ? -10.531 -14.914 -7.426 1 98.62 120 GLU B CA 1
ATOM 2251 C C . GLU B 1 120 ? -11.695 -15.773 -6.926 1 98.62 120 GLU B C 1
ATOM 2253 O O . GLU B 1 120 ? -12.508 -15.312 -6.117 1 98.62 120 GLU B O 1
ATOM 2258 N N . THR B 1 121 ? -11.758 -16.922 -7.449 1 98.12 121 THR B N 1
ATOM 2259 C CA . THR B 1 121 ? -12.812 -17.844 -7.035 1 98.12 121 THR B CA 1
ATOM 2260 C C . THR B 1 121 ? -12.734 -18.125 -5.539 1 98.12 121 THR B C 1
ATOM 2262 O O . THR B 1 121 ? -13.734 -18.047 -4.828 1 98.12 121 THR B O 1
ATOM 2265 N N . GLU B 1 122 ? -11.547 -18.484 -5.066 1 98.06 122 GLU B N 1
ATOM 2266 C CA . GLU B 1 122 ? -11.344 -18.734 -3.645 1 98.06 122 GLU B CA 1
ATOM 2267 C C . GLU B 1 122 ? -11.734 -17.531 -2.801 1 98.06 122 GLU B C 1
ATOM 2269 O O . GLU B 1 122 ? -12.398 -17.672 -1.77 1 98.06 122 GLU B O 1
ATOM 2274 N N . LEU B 1 123 ? -11.336 -16.359 -3.211 1 98.31 123 LEU B N 1
ATOM 2275 C CA . LEU B 1 123 ? -11.609 -15.133 -2.473 1 98.31 123 LEU B CA 1
ATOM 2276 C C . LEU B 1 123 ? -13.094 -14.805 -2.49 1 98.31 123 LEU B C 1
ATOM 2278 O O . LEU B 1 123 ? -13.648 -14.375 -1.477 1 98.31 123 LEU B O 1
ATOM 2282 N N . ARG B 1 124 ? -13.727 -14.984 -3.631 1 97.19 124 ARG B N 1
ATOM 2283 C CA . ARG B 1 124 ? -15.172 -14.797 -3.719 1 97.19 124 ARG B CA 1
ATOM 2284 C C . ARG B 1 124 ? -15.906 -15.719 -2.748 1 97.19 124 ARG B C 1
ATOM 2286 O O . ARG B 1 124 ? -16.812 -15.289 -2.037 1 97.19 124 ARG B O 1
ATOM 2293 N N . ASP B 1 125 ? -15.469 -16.938 -2.766 1 96.88 125 ASP B N 1
ATOM 2294 C CA . ASP B 1 125 ? -16.078 -17.922 -1.888 1 96.88 125 ASP B CA 1
ATOM 2295 C C . ASP B 1 125 ? -15.898 -17.547 -0.42 1 96.88 125 ASP B C 1
ATOM 2297 O O . ASP B 1 125 ? -16.719 -17.922 0.43 1 96.88 125 ASP B O 1
ATOM 2301 N N . ALA B 1 126 ? -14.852 -16.844 -0.136 1 96.62 126 ALA B N 1
ATOM 2302 C CA . 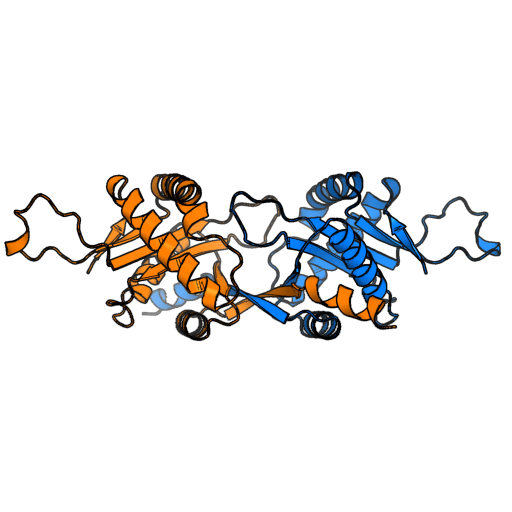ALA B 1 126 ? -14.57 -16.391 1.223 1 96.62 126 ALA B CA 1
ATOM 2303 C C . ALA B 1 126 ? -15.391 -15.148 1.566 1 96.62 126 ALA B C 1
ATOM 2305 O O . ALA B 1 126 ? -15.305 -14.625 2.682 1 96.62 126 ALA B O 1
ATOM 2306 N N . GLY B 1 127 ? -16.078 -14.555 0.597 1 96.12 127 GLY B N 1
ATOM 2307 C CA . GLY B 1 127 ? -17.047 -13.508 0.876 1 96.12 127 GLY B CA 1
ATOM 2308 C C . GLY B 1 127 ? -16.484 -12.109 0.663 1 96.12 127 GLY B C 1
ATOM 2309 O O . GLY B 1 127 ? -17.047 -11.133 1.161 1 96.12 127 GLY B O 1
ATOM 2310 N N . VAL B 1 128 ? -15.406 -11.977 -0.03 1 97.12 128 VAL B N 1
ATOM 2311 C CA . VAL B 1 128 ? -14.844 -10.648 -0.236 1 97.12 128 VAL B CA 1
ATOM 2312 C C . VAL B 1 128 ? -15.68 -9.875 -1.253 1 97.12 128 VAL B C 1
ATOM 2314 O O . VAL B 1 128 ? -16.234 -10.469 -2.186 1 97.12 128 VAL B O 1
ATOM 2317 N N . GLY B 1 129 ? -15.758 -8.57 -1.04 1 97 129 GLY B N 1
ATOM 2318 C CA . GLY B 1 129 ? -16.5 -7.699 -1.936 1 97 129 GLY B CA 1
ATOM 2319 C C . GLY B 1 129 ? -15.641 -7.082 -3.023 1 97 129 GLY B C 1
ATOM 2320 O O . GLY B 1 129 ? -16.156 -6.555 -4.008 1 97 129 GLY B O 1
ATOM 2321 N N . ALA B 1 130 ? -14.383 -7.137 -2.846 1 98.06 130 ALA B N 1
ATOM 2322 C CA . ALA B 1 130 ? -13.422 -6.637 -3.822 1 98.06 130 ALA B CA 1
ATOM 2323 C C . ALA B 1 130 ? -12.07 -7.328 -3.666 1 98.06 130 ALA B C 1
ATOM 2325 O O . ALA B 1 130 ? -11.742 -7.82 -2.582 1 98.06 130 ALA B O 1
ATOM 2326 N N . ILE B 1 131 ? -11.352 -7.414 -4.719 1 98.75 131 ILE B N 1
ATOM 2327 C CA . ILE B 1 131 ? -10 -7.965 -4.723 1 98.75 131 ILE B CA 1
ATOM 2328 C C . ILE B 1 131 ? -9.008 -6.898 -5.184 1 98.75 131 ILE B C 1
ATOM 2330 O O . ILE B 1 131 ? -9.234 -6.23 -6.195 1 98.75 131 ILE B O 1
ATOM 2334 N N . ALA B 1 132 ? -7.992 -6.738 -4.406 1 98.62 132 ALA B N 1
ATOM 2335 C CA . ALA B 1 132 ? -6.957 -5.758 -4.73 1 98.62 132 ALA B CA 1
ATOM 2336 C C . ALA B 1 132 ? -5.613 -6.438 -4.973 1 98.62 132 ALA B C 1
ATOM 2338 O O . ALA B 1 132 ? -5.41 -7.586 -4.57 1 98.62 132 ALA B O 1
ATOM 2339 N N . LEU B 1 133 ? -4.746 -5.781 -5.621 1 98.69 133 LEU B N 1
ATOM 2340 C CA . LEU B 1 133 ? -3.354 -6.172 -5.805 1 98.69 133 LEU B CA 1
ATOM 2341 C C . LEU B 1 133 ? -2.482 -4.957 -6.105 1 98.69 133 LEU B C 1
ATOM 2343 O O . LEU B 1 133 ? -2.998 -3.879 -6.41 1 98.69 133 LEU B O 1
ATOM 2347 N N . ASP B 1 134 ? -1.195 -5.141 -5.988 1 98.44 134 ASP B N 1
ATOM 2348 C CA . ASP B 1 134 ? -0.234 -4.074 -6.254 1 98.44 134 ASP B CA 1
ATOM 2349 C C . ASP B 1 134 ? 0.68 -4.438 -7.422 1 98.44 134 ASP B C 1
ATOM 2351 O O . ASP B 1 134 ? 1.134 -5.578 -7.531 1 98.44 134 ASP B O 1
ATOM 2355 N N . VAL B 1 135 ? 0.966 -3.498 -8.25 1 98.31 135 VAL B N 1
ATOM 2356 C CA . VAL B 1 135 ? 1.9 -3.635 -9.367 1 98.31 135 VAL B CA 1
ATOM 2357 C C . VAL B 1 135 ? 2.871 -2.455 -9.375 1 98.31 135 VAL B C 1
ATOM 2359 O O . VAL B 1 135 ? 2.514 -1.348 -8.961 1 98.31 135 VAL B O 1
ATOM 2362 N N . MET B 1 136 ? 4.094 -2.736 -9.797 1 98.5 136 MET B N 1
ATOM 2363 C CA . MET B 1 136 ? 4.992 -1.616 -10.07 1 98.5 136 MET B CA 1
ATOM 2364 C C . MET B 1 136 ? 4.41 -0.699 -11.133 1 98.5 136 MET B C 1
ATOM 2366 O O . MET B 1 136 ? 3.943 -1.167 -12.18 1 98.5 136 MET B O 1
ATOM 2370 N N . ALA B 1 137 ? 4.457 0.591 -10.852 1 98.44 137 ALA B N 1
ATOM 2371 C CA . ALA B 1 137 ? 3.826 1.558 -11.742 1 98.44 137 ALA B CA 1
ATOM 2372 C C . ALA B 1 137 ? 4.422 1.479 -13.148 1 98.44 137 ALA B C 1
ATOM 2374 O O . ALA B 1 137 ? 3.721 1.682 -14.141 1 98.44 137 ALA B O 1
ATOM 2375 N N . ALA B 1 138 ? 5.656 1.133 -13.281 1 98.19 138 ALA B N 1
ATOM 2376 C CA . ALA B 1 138 ? 6.371 1.135 -14.555 1 98.19 138 ALA B CA 1
ATOM 2377 C C . ALA B 1 138 ? 6.184 -0.19 -15.289 1 98.19 138 ALA B C 1
ATOM 2379 O O . ALA B 1 138 ? 6.645 -0.348 -16.422 1 98.19 138 ALA B O 1
ATOM 2380 N N . ASN B 1 139 ? 5.551 -1.129 -14.68 1 97.94 139 ASN B N 1
ATOM 2381 C CA . ASN B 1 139 ? 5.336 -2.434 -15.297 1 97.94 139 ASN B CA 1
ATOM 2382 C C . ASN B 1 139 ? 4.086 -2.443 -16.172 1 97.94 139 ASN B C 1
ATOM 2384 O O . ASN B 1 139 ? 3.053 -2.984 -15.781 1 97.94 139 ASN B O 1
ATOM 2388 N N . ASP B 1 140 ? 4.238 -2.014 -17.359 1 97.62 140 ASP B N 1
ATOM 2389 C CA . ASP B 1 140 ? 3.115 -1.838 -18.281 1 97.62 140 ASP B CA 1
ATOM 2390 C C . ASP B 1 140 ? 2.467 -3.178 -18.609 1 97.62 140 ASP B C 1
ATOM 2392 O O . ASP B 1 140 ? 1.244 -3.268 -18.734 1 97.62 140 ASP B O 1
ATOM 2396 N N . SER B 1 141 ? 3.26 -4.156 -18.797 1 96.5 141 SER B N 1
ATOM 2397 C CA . SER B 1 141 ? 2.744 -5.469 -19.172 1 96.5 141 SER B CA 1
ATOM 2398 C C . SER B 1 141 ? 1.82 -6.023 -18.094 1 96.5 141 SER B C 1
ATOM 2400 O O . SER B 1 141 ? 0.729 -6.516 -18.391 1 96.5 141 SER B O 1
ATOM 2402 N N . ALA B 1 142 ? 2.238 -5.961 -16.812 1 97.44 142 ALA B N 1
ATOM 2403 C CA . ALA B 1 142 ? 1.404 -6.426 -15.711 1 97.44 142 ALA B CA 1
ATOM 2404 C C . ALA B 1 142 ? 0.124 -5.602 -15.609 1 97.44 142 ALA B C 1
ATOM 2406 O O . ALA B 1 142 ? -0.963 -6.152 -15.422 1 97.44 142 ALA B O 1
ATOM 2407 N N . ARG B 1 143 ? 0.253 -4.277 -15.727 1 98.38 143 ARG B N 1
ATOM 2408 C CA . ARG B 1 143 ? -0.909 -3.398 -15.648 1 98.38 143 ARG B CA 1
ATOM 2409 C C . ARG B 1 143 ? -1.926 -3.738 -16.734 1 98.38 143 ARG B C 1
ATOM 2411 O O . ARG B 1 143 ? -3.131 -3.766 -16.484 1 98.38 143 ARG B O 1
ATOM 2418 N N . ARG B 1 144 ? -1.472 -3.992 -17.922 1 97.81 144 ARG B N 1
ATOM 2419 C CA . ARG B 1 144 ? -2.348 -4.375 -19.016 1 97.81 144 ARG B CA 1
ATOM 2420 C C . ARG B 1 144 ? -3.029 -5.711 -18.734 1 97.81 144 ARG B C 1
ATOM 2422 O O . ARG B 1 144 ? -4.223 -5.871 -19 1 97.81 144 ARG B O 1
ATOM 2429 N N . PHE B 1 145 ? -2.238 -6.652 -18.266 1 98.19 145 PHE B N 1
ATOM 2430 C CA . PHE B 1 145 ? -2.77 -7.965 -17.922 1 98.19 145 PHE B CA 1
ATOM 2431 C C . PHE B 1 145 ? -3.945 -7.832 -16.953 1 98.19 145 PHE B C 1
ATOM 2433 O O . PHE B 1 145 ? -5.023 -8.375 -17.203 1 98.19 145 PHE B O 1
ATOM 2440 N N . TYR B 1 146 ? -3.762 -7.078 -15.867 1 98.62 146 TYR B N 1
ATOM 2441 C CA . TYR B 1 146 ? -4.793 -6.992 -14.844 1 98.62 146 TYR B CA 1
ATOM 2442 C C . TYR B 1 146 ? -5.973 -6.156 -15.32 1 98.62 146 TYR B C 1
ATOM 2444 O O . TYR B 1 146 ? -7.121 -6.418 -14.961 1 98.62 146 TYR B O 1
ATOM 2452 N N . ARG B 1 147 ? -5.664 -5.113 -16.094 1 98.25 147 ARG B N 1
ATOM 2453 C CA . ARG B 1 147 ? -6.746 -4.332 -16.703 1 98.25 147 ARG B CA 1
ATOM 2454 C C . ARG B 1 147 ? -7.676 -5.223 -17.516 1 98.25 147 ARG B C 1
ATOM 2456 O O . ARG B 1 147 ? -8.898 -5.094 -17.438 1 98.25 147 ARG B O 1
ATOM 2463 N N . ARG B 1 148 ? -7.137 -6.152 -18.281 1 97.88 148 ARG B N 1
ATOM 2464 C CA . ARG B 1 148 ? -7.906 -7.078 -19.109 1 97.88 148 ARG B CA 1
ATOM 2465 C C . ARG B 1 148 ? -8.75 -8.008 -18.25 1 97.88 148 ARG B C 1
ATOM 2467 O O . ARG B 1 148 ? -9.711 -8.609 -18.734 1 97.88 148 ARG B O 1
ATOM 2474 N N . HIS B 1 149 ? -8.359 -8.148 -17.031 1 98.12 149 HIS B N 1
ATOM 2475 C CA . HIS B 1 149 ? -9.086 -9.031 -16.125 1 98.12 149 HIS B CA 1
ATOM 2476 C C . HIS B 1 149 ? -10.023 -8.234 -15.227 1 98.12 149 HIS B C 1
ATOM 2478 O O . HIS B 1 149 ? -10.5 -8.75 -14.203 1 98.12 149 HIS B O 1
ATOM 2484 N N . GLY B 1 150 ? -10.219 -6.98 -15.492 1 98.19 150 GLY B N 1
ATOM 2485 C CA . GLY B 1 150 ? -11.273 -6.215 -14.852 1 98.19 150 GLY B CA 1
ATOM 2486 C C . GLY B 1 150 ? -10.781 -5.375 -13.688 1 98.19 150 GLY B C 1
ATOM 2487 O O . GLY B 1 150 ? -11.586 -4.801 -12.945 1 98.19 150 GLY B O 1
ATOM 2488 N N . TYR B 1 151 ? -9.453 -5.227 -13.539 1 98.75 151 TYR B N 1
ATOM 2489 C CA . TYR B 1 151 ? -8.898 -4.414 -12.469 1 98.75 151 TYR B CA 1
ATOM 2490 C C . TYR B 1 151 ? -8.672 -2.979 -12.93 1 98.75 151 TYR B C 1
ATOM 2492 O O . TYR B 1 151 ? -8.273 -2.74 -14.07 1 98.75 151 TYR B O 1
ATOM 2500 N N . SER B 1 152 ? -8.93 -2.043 -12.016 1 98.38 152 SER B N 1
ATOM 2501 C CA . SER B 1 152 ? -8.719 -0.625 -12.289 1 98.38 152 SER B CA 1
ATOM 2502 C C . SER B 1 152 ? -7.961 0.047 -11.148 1 98.38 152 SER B C 1
ATOM 2504 O O . SER B 1 152 ? -8 -0.415 -10.008 1 98.38 152 SER B O 1
ATOM 2506 N N . PRO B 1 153 ? -7.305 1.144 -11.422 1 98.62 153 PRO B N 1
ATOM 2507 C CA . PRO B 1 153 ? -6.551 1.828 -10.367 1 98.62 153 PRO B CA 1
ATOM 2508 C C . PRO B 1 153 ? -7.438 2.273 -9.203 1 98.62 153 PRO B C 1
ATOM 2510 O O . PRO B 1 153 ? -8.516 2.836 -9.422 1 98.62 153 PRO B O 1
ATOM 2513 N N . HIS B 1 154 ? -7.004 1.972 -8.039 1 98.56 154 HIS B N 1
ATOM 2514 C CA . HIS B 1 154 ? -7.715 2.355 -6.824 1 98.56 154 HIS B CA 1
ATOM 2515 C C . HIS B 1 154 ? -6.891 3.33 -5.988 1 98.56 154 HIS B C 1
ATOM 2517 O O . HIS B 1 154 ? -7.414 4.336 -5.504 1 98.56 154 HIS B O 1
ATOM 2523 N N . ARG B 1 155 ? -5.641 3.043 -5.816 1 98.56 155 ARG B N 1
ATOM 2524 C CA . ARG B 1 155 ? -4.668 3.879 -5.117 1 98.56 155 ARG B CA 1
ATOM 2525 C C . ARG B 1 155 ? -3.344 3.926 -5.871 1 98.56 155 ARG B C 1
ATOM 2527 O O . ARG B 1 155 ? -3.008 2.994 -6.605 1 98.56 155 ARG B O 1
ATOM 2534 N N . ILE B 1 156 ? -2.609 4.949 -5.656 1 98.69 156 ILE B N 1
ATOM 2535 C CA . ILE B 1 156 ? -1.274 5.094 -6.227 1 98.69 156 ILE B CA 1
ATOM 2536 C C . ILE B 1 156 ? -0.276 5.445 -5.129 1 98.69 156 ILE B C 1
ATOM 2538 O O . ILE B 1 156 ? -0.497 6.383 -4.359 1 98.69 156 ILE B O 1
ATOM 2542 N N . GLU B 1 157 ? 0.747 4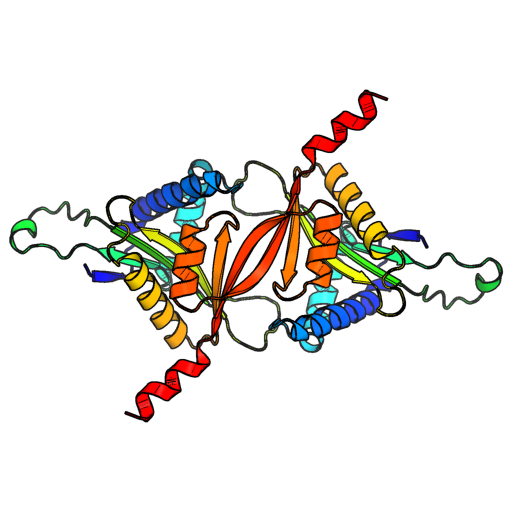.625 -5.039 1 98.75 157 GLU B N 1
ATOM 2543 C CA . GLU B 1 157 ? 1.884 5.004 -4.207 1 98.75 157 GLU B CA 1
ATOM 2544 C C . GLU B 1 157 ? 2.846 5.914 -4.965 1 98.75 157 GLU B C 1
ATOM 2546 O O . GLU B 1 157 ? 3.342 5.547 -6.035 1 98.75 157 GLU B O 1
ATOM 2551 N N . LEU B 1 158 ? 3.084 7.113 -4.457 1 98.81 158 LEU B N 1
ATOM 2552 C CA . LEU B 1 158 ? 4.062 8.055 -4.992 1 98.81 158 LEU B CA 1
ATOM 2553 C C . LEU B 1 158 ? 5.352 8.016 -4.176 1 98.81 158 LEU B C 1
ATOM 2555 O O . LEU B 1 158 ? 5.324 7.73 -2.977 1 98.81 158 LEU B O 1
ATOM 2559 N N . GLU B 1 159 ? 6.43 8.289 -4.824 1 98.69 159 GLU B N 1
ATOM 2560 C CA . GLU B 1 159 ? 7.715 8.273 -4.133 1 98.69 159 GLU B CA 1
ATOM 2561 C C . GLU B 1 159 ? 8.617 9.398 -4.625 1 98.69 159 GLU B C 1
ATOM 2563 O O . GLU B 1 159 ? 8.586 9.758 -5.805 1 98.69 159 GLU B O 1
ATOM 2568 N N . LYS B 1 160 ? 9.32 9.984 -3.764 1 98.44 160 LYS B N 1
ATOM 2569 C CA . LYS B 1 160 ? 10.336 11 -4.027 1 98.44 160 LYS B CA 1
ATOM 2570 C C . LYS B 1 160 ? 11.688 10.578 -3.477 1 98.44 160 LYS B C 1
ATOM 2572 O O . LYS B 1 160 ? 11.805 10.219 -2.301 1 98.44 160 LYS B O 1
ATOM 2577 N N . SER B 1 161 ? 12.758 10.555 -4.273 1 96.75 161 SER B N 1
ATOM 2578 C CA . SER B 1 161 ? 14.117 10.258 -3.826 1 96.75 161 SER B CA 1
ATOM 2579 C C . SER B 1 161 ? 14.688 11.398 -2.998 1 96.75 161 SER B C 1
ATOM 2581 O O . SER B 1 161 ? 14.477 12.57 -3.316 1 96.75 161 SER B O 1
ATOM 2583 N N . MET B 1 162 ? 15.438 11.117 -1.951 1 93.12 162 MET B N 1
ATOM 2584 C CA . MET B 1 162 ? 16.062 12.125 -1.103 1 93.12 162 MET B CA 1
ATOM 2585 C C . MET B 1 162 ? 17.547 12.266 -1.412 1 93.12 162 MET B C 1
ATOM 2587 O O . MET B 1 162 ? 18.234 13.102 -0.826 1 93.12 162 MET B O 1
ATOM 2591 N N . GLU B 1 163 ? 18.312 11.469 -2.08 1 77.19 163 GLU B N 1
ATOM 2592 C CA . GLU B 1 163 ? 19.734 11.539 -2.406 1 77.19 163 GLU B CA 1
ATOM 2593 C C . GLU B 1 163 ? 20.078 12.859 -3.09 1 77.19 163 GLU B C 1
ATOM 2595 O O . GLU B 1 163 ? 21.172 13.391 -2.904 1 77.19 163 GLU B O 1
ATOM 2600 N N . ASN B 1 164 ? 19.5 13.391 -4.121 1 58.38 164 ASN B N 1
ATOM 2601 C CA . ASN B 1 164 ? 20.078 14.469 -4.918 1 58.38 164 ASN B CA 1
ATOM 2602 C C . ASN B 1 164 ? 20.172 15.773 -4.125 1 58.38 164 ASN B C 1
ATOM 2604 O O . ASN B 1 164 ? 20.625 16.797 -4.645 1 58.38 164 ASN B O 1
ATOM 2608 N N . ASP B 1 165 ? 19.484 16.062 -3.113 1 49.84 165 ASP B N 1
ATOM 2609 C CA . ASP B 1 165 ? 19.484 17.469 -2.711 1 49.84 165 ASP B CA 1
ATOM 2610 C C . ASP B 1 165 ? 20.812 17.844 -2.051 1 49.84 165 ASP B C 1
ATOM 2612 O O . ASP B 1 165 ? 20.984 18.984 -1.604 1 49.84 165 ASP B O 1
ATOM 2616 N N . THR B 1 166 ? 21.641 16.938 -1.758 1 45.06 166 THR B N 1
ATOM 2617 C CA . THR B 1 166 ? 22.875 17.406 -1.14 1 45.06 166 THR B CA 1
ATOM 2618 C C . THR B 1 166 ? 23.75 18.141 -2.16 1 45.06 166 THR B C 1
ATOM 2620 O O . THR B 1 166 ? 24.797 18.656 -1.816 1 45.06 166 THR B O 1
ATOM 2623 N N . HIS B 1 167 ? 23.609 17.875 -3.426 1 43.5 167 HIS B N 1
ATOM 2624 C CA . HIS B 1 167 ? 24.594 18.531 -4.289 1 43.5 167 HIS B CA 1
ATOM 2625 C C . HIS B 1 167 ? 24.391 20.031 -4.305 1 43.5 167 HIS B C 1
ATOM 2627 O O . HIS B 1 167 ? 25.25 20.766 -4.812 1 43.5 167 HIS B O 1
ATOM 2633 N N . SER B 1 168 ? 23.156 20.516 -4.098 1 40.22 168 SER B N 1
ATOM 2634 C CA . SER B 1 168 ? 23.078 21.938 -4.418 1 40.22 168 SER B CA 1
ATOM 2635 C C . SER B 1 168 ? 23.75 22.781 -3.342 1 40.22 168 SER B C 1
ATOM 2637 O O . SER B 1 168 ? 23.969 23.984 -3.533 1 40.22 168 SER B O 1
ATOM 2639 N N . LYS B 1 169 ? 23.906 22.359 -2.057 1 41.59 169 LYS B N 1
ATOM 2640 C CA . LYS B 1 169 ? 24.453 23.344 -1.123 1 41.59 169 LYS B CA 1
ATOM 2641 C C . LYS B 1 169 ? 25.953 23.531 -1.337 1 41.59 169 LYS B C 1
ATOM 2643 O O . LYS B 1 169 ? 26.547 24.438 -0.758 1 41.59 169 LYS B O 1
ATOM 2648 N N . GLU B 1 170 ? 26.625 22.5 -1.884 1 38.56 170 GLU B N 1
ATOM 2649 C CA . GLU B 1 170 ? 28.078 22.719 -1.886 1 38.56 170 GLU B CA 1
ATOM 2650 C C . GLU B 1 170 ? 28.5 23.656 -3.02 1 38.56 170 GLU B C 1
ATOM 2652 O O . GLU B 1 170 ? 29.641 24.078 -3.088 1 38.56 170 GLU B O 1
ATOM 2657 N N . ASP B 1 171 ? 27.656 23.656 -4.09 1 39 171 ASP B N 1
ATOM 2658 C CA . ASP B 1 171 ? 28.297 24.469 -5.121 1 39 171 ASP B CA 1
ATOM 2659 C C . ASP B 1 171 ? 28.062 25.953 -4.879 1 39 171 ASP B C 1
ATOM 2661 O O . ASP B 1 171 ? 28.484 26.797 -5.68 1 39 171 ASP B O 1
ATOM 2665 N N . GLY B 1 172 ? 27.031 26.281 -3.977 1 33.16 172 GLY B N 1
ATOM 2666 C CA . GLY B 1 172 ? 27.078 27.719 -3.863 1 33.16 172 GLY B CA 1
ATOM 2667 C C . GLY B 1 172 ? 28.094 28.203 -2.844 1 33.16 172 GLY B C 1
ATOM 2668 O O . GLY B 1 172 ? 28.531 27.438 -1.977 1 33.16 172 GLY B O 1
#

Solvent-accessible surface area (backbone atoms only — not comparable to full-atom values): 18874 Å² total; per-residue (Å²): 109,44,78,41,74,55,52,82,89,41,42,66,61,50,27,51,51,47,27,53,51,41,50,59,38,42,83,41,66,49,50,59,35,27,77,81,25,33,66,62,47,35,54,52,48,51,56,35,41,74,75,69,23,28,36,28,34,31,66,63,77,53,83,86,60,68,72,60,85,72,59,74,65,59,66,47,27,39,31,32,39,51,70,66,77,72,93,65,50,52,79,58,48,37,22,34,48,76,46,74,47,54,44,76,95,54,53,97,67,55,55,65,59,53,44,50,49,51,52,49,49,57,39,47,75,72,61,31,43,28,40,31,36,73,43,47,52,68,38,56,68,61,52,51,54,41,41,77,71,58,31,40,77,43,30,32,31,30,35,28,78,51,69,71,68,64,61,65,68,69,76,101,108,43,78,41,74,56,51,82,88,42,42,66,62,49,26,52,50,46,28,53,51,42,49,57,38,41,80,41,68,51,50,60,36,26,77,80,27,33,67,63,46,33,55,51,47,50,55,35,41,76,73,69,23,28,37,28,33,30,64,62,78,52,83,85,60,68,72,60,85,72,58,75,65,60,66,47,27,40,31,32,39,48,70,66,78,72,94,63,50,52,79,57,48,38,23,33,48,77,46,75,46,56,44,76,94,55,54,97,67,55,54,64,57,52,44,49,51,52,52,49,49,55,39,47,74,72,62,31,42,27,39,30,36,72,43,47,52,69,37,59,68,62,53,52,56,41,42,76,70,58,31,41,76,43,30,31,30,31,35,28,78,53,70,71,69,66,62,63,66,69,75,100

Radius of gyration: 23.6 Å; Cα contacts (8 Å, |Δi|>4): 589; chains: 2; bounding box: 59×85×50 Å

InterPro domains:
  IPR000182 GNAT domain [PF00583] (71-151)
  IPR000182 GNAT domain [PS51186] (1-167)
  IPR016181 Acyl-CoA N-acyltransferase [SSF55729] (2-156)
  IPR050832 Bacterial Acetyltransferase [PTHR43877] (73-159)